Protein AF-A0A5C8FFM7-F1 (afdb_monomer_lite)

Secondary structure (DSSP, 8-state):
--SHHHH-HHHHHHHHHHHHHHHHHHHHHHHTSTTTSSSS-TTS-HHHHHHHHTT-EEEEEE-S-SS----HHHHHHHHHTHHHHHHHTT----HHHHHHHHT-EEEEEEEEEEEEEEEEESSSSEEEEEEEEEEEEEEEEEE-HHHHHHHHHHTT--S-TTT--S-EEEEEEEEEEEEEEEEEEEESTTS-EEEEEEEEEEEEEEEEEEE-TTT--EEEEEEEEEEEEEEEEEEEEEES-TT---SSEEEEEEEEEEEEEEEE--HHHHHHHHHHHHHHHHTTTS-GGGTS--GGGS-THHHHHHHEEEEES--EEEEEE-

Radius of gyration: 25.2 Å; chains: 1; bounding box: 54×40×83 Å

Organism: NCBI:txid29522

Structure (mmCIF, N/CA/C/O backbone):
data_AF-A0A5C8FFM7-F1
#
_entry.id   AF-A0A5C8FFM7-F1
#
loop_
_atom_site.group_PDB
_atom_site.id
_atom_site.type_symbol
_atom_site.label_atom_id
_atom_site.label_alt_id
_atom_site.label_comp_id
_atom_site.label_asym_id
_atom_site.label_entity_id
_atom_site.label_seq_id
_atom_site.pdbx_PDB_ins_code
_atom_site.Cartn_x
_atom_site.Cartn_y
_atom_site.Cartn_z
_atom_site.occupancy
_atom_site.B_iso_or_equiv
_atom_site.auth_seq_id
_atom_site.auth_comp_id
_atom_site.auth_asym_id
_atom_site.auth_atom_id
_atom_site.pdbx_PDB_model_num
ATOM 1 N N . MET A 1 1 ? -10.409 -19.558 -1.967 1.00 35.84 1 MET A N 1
ATOM 2 C CA . MET A 1 1 ? -9.856 -19.103 -3.265 1.00 35.84 1 MET A CA 1
ATOM 3 C C . MET A 1 1 ? -10.921 -18.873 -4.357 1.00 35.84 1 MET A C 1
ATOM 5 O O . MET A 1 1 ? -10.818 -17.864 -5.030 1.00 35.84 1 MET A O 1
ATOM 9 N N . CYS A 1 2 ? -11.980 -19.693 -4.508 1.00 25.98 2 CYS A N 1
ATOM 10 C CA . CYS A 1 2 ? -12.966 -19.551 -5.613 1.00 25.98 2 CYS A CA 1
ATOM 11 C C . CYS A 1 2 ? -14.303 -18.815 -5.328 1.00 25.98 2 CYS A C 1
ATOM 13 O O . CYS A 1 2 ? -15.074 -18.622 -6.264 1.00 25.98 2 CYS A O 1
ATOM 15 N N . ARG A 1 3 ? -14.616 -18.382 -4.095 1.00 26.48 3 ARG A N 1
ATOM 16 C CA . ARG A 1 3 ? -15.873 -17.639 -3.815 1.00 26.48 3 ARG A CA 1
ATOM 17 C C . ARG A 1 3 ? -15.728 -16.113 -3.895 1.00 26.48 3 ARG A C 1
ATOM 19 O O . ARG A 1 3 ? -16.566 -15.453 -4.485 1.00 26.48 3 ARG A O 1
ATOM 26 N N . PHE A 1 4 ? -14.609 -15.552 -3.432 1.00 33.78 4 PHE A N 1
ATOM 27 C CA . PHE A 1 4 ? -14.406 -14.092 -3.407 1.00 33.78 4 PHE A CA 1
ATOM 28 C C . PHE A 1 4 ? -14.212 -13.461 -4.803 1.00 33.78 4 PHE A C 1
ATOM 30 O O . PHE A 1 4 ? -14.608 -12.324 -5.029 1.00 33.78 4 PHE A O 1
ATOM 37 N N . VAL A 1 5 ? -13.646 -14.214 -5.756 1.00 37.59 5 VAL A N 1
ATOM 38 C CA . VAL A 1 5 ? -13.450 -13.779 -7.157 1.00 37.59 5 VAL A CA 1
ATOM 39 C C . VAL A 1 5 ? -14.756 -13.841 -7.964 1.00 37.59 5 VAL A C 1
ATOM 41 O O . VAL A 1 5 ? -14.928 -13.111 -8.940 1.00 37.59 5 VAL A O 1
ATOM 44 N N . LYS A 1 6 ? -15.703 -14.703 -7.567 1.00 35.81 6 LYS A N 1
ATOM 45 C CA . LYS A 1 6 ? -16.963 -14.894 -8.299 1.00 35.81 6 LYS A CA 1
ATOM 46 C C . LYS A 1 6 ? -17.976 -13.782 -8.007 1.00 35.81 6 LYS A C 1
ATOM 48 O O . LYS A 1 6 ? -18.648 -13.343 -8.945 1.00 35.81 6 LYS A O 1
ATOM 53 N N . ASP A 1 7 ? -17.986 -13.279 -6.772 1.00 37.56 7 ASP A N 1
ATOM 54 C CA . ASP A 1 7 ? -19.056 -12.410 -6.261 1.00 37.56 7 ASP A CA 1
ATOM 55 C C . ASP A 1 7 ? -18.685 -10.917 -6.203 1.00 37.56 7 ASP A C 1
ATOM 57 O O . ASP A 1 7 ? -19.555 -10.073 -6.006 1.00 37.56 7 ASP A O 1
ATOM 61 N N . ASN A 1 8 ? -17.414 -10.551 -6.414 1.00 44.53 8 ASN A N 1
ATOM 62 C CA . ASN A 1 8 ? -16.989 -9.154 -6.334 1.00 44.53 8 ASN A CA 1
ATOM 63 C C . ASN A 1 8 ? -17.047 -8.467 -7.712 1.00 44.53 8 ASN A C 1
ATOM 65 O O . ASN A 1 8 ? -16.088 -8.480 -8.489 1.00 44.53 8 ASN A O 1
ATOM 69 N N . PHE A 1 9 ? -18.213 -7.895 -8.027 1.00 41.56 9 PHE A N 1
ATOM 70 C CA . PHE A 1 9 ? -18.508 -7.169 -9.271 1.00 41.56 9 PHE A CA 1
ATOM 71 C C . PHE A 1 9 ? -17.465 -6.082 -9.587 1.00 41.56 9 PHE A C 1
ATOM 73 O O . PHE A 1 9 ? -17.052 -5.935 -10.737 1.00 41.56 9 PHE A O 1
ATOM 80 N N . VAL A 1 10 ? -16.948 -5.409 -8.554 1.00 42.84 10 VAL A N 1
ATOM 81 C CA . VAL A 1 10 ? -15.906 -4.378 -8.667 1.00 42.84 10 VAL A CA 1
ATOM 82 C C . VAL A 1 10 ? -14.584 -4.967 -9.166 1.00 42.84 10 VAL A C 1
ATOM 84 O O . VAL A 1 10 ? -13.946 -4.390 -10.040 1.00 42.84 10 VAL A O 1
ATOM 87 N N . PHE A 1 11 ? -14.194 -6.158 -8.699 1.00 43.44 11 PHE A N 1
ATOM 88 C CA . PHE A 1 11 ? -12.970 -6.827 -9.155 1.00 43.44 11 PHE A CA 1
ATOM 89 C C . PHE A 1 11 ? -13.059 -7.246 -10.627 1.00 43.44 11 PHE A C 1
ATOM 91 O O . PHE A 1 11 ? -12.095 -7.092 -11.375 1.00 43.44 11 PHE A O 1
ATOM 98 N N . LYS A 1 12 ? -14.232 -7.718 -11.071 1.00 45.16 12 LYS A N 1
ATOM 99 C CA . LYS A 1 12 ? -14.483 -8.006 -12.491 1.00 45.16 12 LYS A CA 1
ATOM 100 C C . LYS A 1 12 ? -14.399 -6.735 -13.329 1.00 45.16 12 LYS A C 1
ATOM 102 O O . LYS A 1 12 ? -13.734 -6.754 -14.355 1.00 45.16 12 LYS A O 1
ATOM 107 N N . ILE A 1 13 ? -15.008 -5.636 -12.883 1.00 53.50 13 ILE A N 1
ATOM 108 C CA . ILE A 1 13 ? -14.931 -4.343 -13.576 1.00 53.50 13 ILE A CA 1
ATOM 109 C C . ILE A 1 13 ? -13.486 -3.856 -13.669 1.00 53.50 13 ILE A C 1
ATOM 111 O O . ILE A 1 13 ? -13.059 -3.481 -14.752 1.00 53.50 13 ILE A O 1
ATOM 115 N N . ILE A 1 14 ? -12.707 -3.923 -12.587 1.00 49.84 14 ILE A N 1
ATOM 116 C CA . ILE A 1 14 ? -11.292 -3.524 -12.595 1.00 49.84 14 ILE A CA 1
ATOM 117 C C . ILE A 1 14 ? -10.485 -4.404 -13.558 1.00 49.84 14 ILE A C 1
ATOM 119 O O . ILE A 1 14 ? -9.701 -3.879 -14.344 1.00 49.84 14 ILE A O 1
ATOM 123 N N . LEU A 1 15 ? -10.708 -5.722 -13.559 1.00 49.97 15 LEU A N 1
ATOM 124 C CA . LEU A 1 15 ? -10.059 -6.648 -14.490 1.00 49.97 15 LEU A CA 1
ATOM 125 C C . LEU A 1 15 ? -10.451 -6.364 -15.951 1.00 49.97 15 LEU A C 1
ATOM 127 O O . LEU A 1 15 ? -9.592 -6.370 -16.828 1.00 49.97 15 LEU A O 1
ATOM 131 N N . TYR A 1 16 ? -11.726 -6.073 -16.223 1.00 54.31 16 TYR A N 1
ATOM 132 C CA . TYR A 1 16 ? -12.198 -5.716 -17.562 1.00 54.31 16 TYR A CA 1
ATOM 133 C C . TYR A 1 16 ? -11.660 -4.358 -18.010 1.00 54.31 16 TYR A C 1
ATOM 135 O O . TYR A 1 16 ? -11.179 -4.252 -19.131 1.00 54.31 16 TYR A O 1
ATOM 143 N N . ILE A 1 17 ? -11.650 -3.347 -17.139 1.00 56.75 17 ILE A N 1
ATOM 144 C CA . ILE A 1 17 ? -11.030 -2.042 -17.399 1.00 56.75 17 ILE A CA 1
ATOM 145 C C . ILE A 1 17 ? -9.529 -2.209 -17.648 1.00 56.75 17 ILE A C 1
ATOM 147 O O . ILE A 1 17 ? -8.994 -1.531 -18.519 1.00 56.75 17 ILE A O 1
ATOM 151 N N . LEU A 1 18 ? -8.852 -3.124 -16.950 1.00 50.06 18 LEU A N 1
ATOM 152 C CA . LEU A 1 18 ? -7.445 -3.457 -17.178 1.00 50.06 18 LEU A CA 1
ATOM 153 C C . LEU A 1 18 ? -7.215 -4.102 -18.541 1.00 50.06 18 LEU A C 1
ATOM 155 O O . LEU A 1 18 ? -6.339 -3.658 -19.272 1.00 50.06 18 LEU A O 1
ATOM 159 N N . ILE A 1 19 ? -8.004 -5.115 -18.903 1.00 55.12 19 ILE A N 1
ATOM 160 C CA . ILE A 1 19 ? -7.895 -5.796 -20.200 1.00 55.12 19 ILE A CA 1
ATOM 161 C C . ILE A 1 19 ? -8.232 -4.828 -21.338 1.00 55.12 19 ILE A C 1
ATOM 163 O O . ILE A 1 19 ? -7.532 -4.806 -22.349 1.00 55.12 19 ILE A O 1
ATOM 167 N N . ILE A 1 20 ? -9.259 -3.994 -21.164 1.00 50.31 20 ILE A N 1
ATOM 168 C CA . ILE A 1 20 ? -9.690 -2.997 -22.146 1.00 50.31 20 ILE A CA 1
ATOM 169 C C . ILE A 1 20 ? -8.646 -1.888 -22.272 1.00 50.31 20 ILE A C 1
ATOM 171 O O . ILE A 1 20 ? -8.249 -1.593 -23.391 1.00 50.31 20 ILE A O 1
ATOM 175 N N . ASN A 1 21 ? -8.125 -1.322 -21.177 1.00 44.09 21 ASN A N 1
ATOM 176 C CA . ASN A 1 21 ? -7.061 -0.316 -21.254 1.00 44.09 21 ASN A CA 1
ATOM 177 C C . ASN A 1 21 ? -5.775 -0.904 -21.821 1.00 44.09 21 ASN A C 1
ATOM 179 O O . ASN A 1 21 ? -5.182 -0.283 -22.688 1.00 44.09 21 ASN A O 1
ATOM 183 N N . PHE A 1 22 ? -5.369 -2.106 -21.409 1.00 47.91 22 PHE A N 1
ATOM 184 C CA . PHE A 1 22 ? -4.206 -2.793 -21.972 1.00 47.91 22 PHE A CA 1
ATOM 185 C C . PHE A 1 22 ? -4.367 -3.007 -23.482 1.00 47.91 22 PHE A C 1
ATOM 187 O O . PHE A 1 22 ? -3.454 -2.701 -24.246 1.00 47.91 22 PHE A O 1
ATOM 194 N N . SER A 1 23 ? -5.553 -3.433 -23.925 1.00 44.47 23 SER A N 1
ATOM 195 C CA . SER A 1 23 ? -5.865 -3.645 -25.343 1.00 44.47 23 SER A CA 1
ATOM 196 C C . SER A 1 23 ? -5.964 -2.331 -26.122 1.00 44.47 23 SER A C 1
ATOM 198 O O . SER A 1 23 ? -5.421 -2.241 -27.219 1.00 44.47 23 SER A O 1
ATOM 200 N N . ILE A 1 24 ? -6.593 -1.288 -25.571 1.00 46.03 24 ILE A N 1
ATOM 201 C CA . ILE A 1 24 ? -6.684 0.045 -26.185 1.00 46.03 24 ILE A CA 1
ATOM 202 C C . ILE A 1 24 ? -5.298 0.683 -26.268 1.00 46.03 24 ILE A C 1
ATOM 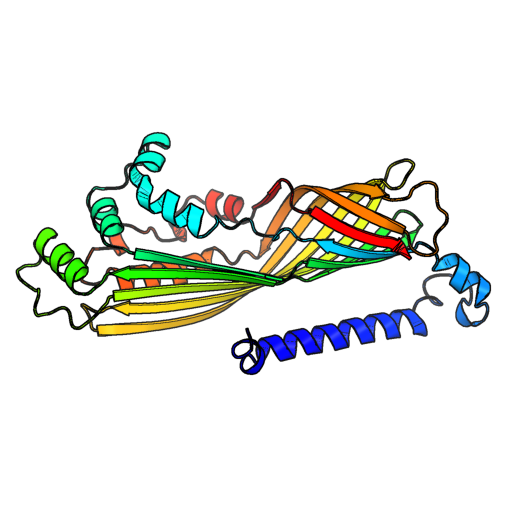204 O O . ILE A 1 24 ? -4.975 1.254 -27.302 1.00 46.03 24 ILE A O 1
ATOM 208 N N . TYR A 1 25 ? -4.452 0.539 -25.245 1.00 50.88 25 TYR A N 1
ATOM 209 C CA . TYR A 1 25 ? -3.086 1.061 -25.258 1.00 50.88 25 TYR A CA 1
ATOM 210 C C . TYR A 1 25 ? -2.231 0.325 -26.292 1.00 50.88 25 TYR A C 1
ATOM 212 O O . TYR A 1 25 ? -1.583 0.975 -27.103 1.00 50.88 25 TYR A O 1
ATOM 220 N N . LEU A 1 26 ? -2.296 -1.011 -26.359 1.00 47.72 26 LEU A N 1
ATOM 221 C CA . LEU A 1 26 ? -1.648 -1.794 -27.421 1.00 47.72 26 LEU A CA 1
ATOM 222 C C . LEU A 1 26 ? -2.141 -1.389 -28.817 1.00 47.72 26 LEU A C 1
ATOM 224 O O . LEU A 1 26 ? -1.337 -1.215 -29.732 1.00 47.72 26 LEU A O 1
ATOM 228 N N . THR A 1 27 ? -3.449 -1.183 -28.981 1.00 43.09 27 THR A N 1
ATOM 229 C CA . THR A 1 27 ? -4.053 -0.870 -30.283 1.00 43.09 27 THR A CA 1
ATOM 230 C C . THR A 1 27 ? -3.748 0.566 -30.718 1.00 43.09 27 THR A C 1
ATOM 232 O O . THR A 1 27 ? -3.304 0.769 -31.847 1.00 43.09 27 THR A O 1
ATOM 235 N N . ALA A 1 28 ? -3.892 1.554 -29.829 1.00 39.81 28 ALA A N 1
ATOM 236 C CA . ALA A 1 28 ? -3.592 2.965 -30.085 1.00 39.81 28 ALA A CA 1
ATOM 237 C C . ALA A 1 28 ? -2.090 3.212 -30.305 1.00 39.81 28 ALA A C 1
ATOM 239 O O . ALA A 1 28 ? -1.710 4.013 -31.160 1.00 39.81 28 ALA A O 1
ATOM 240 N N . PHE A 1 29 ? -1.222 2.480 -29.599 1.00 44.78 29 PHE A N 1
ATOM 241 C CA . PHE A 1 29 ? 0.221 2.559 -29.821 1.00 44.78 29 PHE A CA 1
ATOM 242 C C . PHE A 1 29 ? 0.649 1.858 -31.120 1.00 44.78 29 PHE A C 1
ATOM 244 O O . PHE A 1 29 ? 1.593 2.308 -31.766 1.00 44.78 29 PHE A O 1
ATOM 251 N N . SER A 1 30 ? -0.062 0.804 -31.547 1.00 43.91 30 SER A N 1
ATOM 252 C CA . SER A 1 30 ? 0.222 0.111 -32.815 1.00 43.91 30 SER A CA 1
ATOM 253 C C . SER A 1 30 ? -0.257 0.857 -34.066 1.00 43.91 30 SER A C 1
ATOM 255 O O . SER A 1 30 ? 0.367 0.708 -35.113 1.00 43.91 30 SER A O 1
ATOM 257 N N . LYS A 1 31 ? -1.348 1.640 -33.987 1.00 40.59 31 LYS A N 1
ATOM 258 C CA . LYS A 1 31 ? -2.021 2.180 -35.184 1.00 40.59 31 LYS A CA 1
ATOM 259 C C . LYS A 1 31 ? -1.832 3.671 -35.455 1.00 40.59 31 LYS A C 1
ATOM 261 O O . LYS A 1 31 ? -1.858 4.031 -36.625 1.00 40.59 31 LYS A O 1
ATOM 266 N N . THR A 1 32 ? -1.683 4.542 -34.452 1.00 42.34 32 THR A N 1
ATOM 267 C CA . THR A 1 32 ? -1.914 5.986 -34.695 1.00 42.34 32 THR A CA 1
ATOM 268 C C . THR A 1 32 ? -0.817 6.954 -34.251 1.00 42.34 32 THR A C 1
ATOM 270 O O . THR A 1 32 ? -0.753 8.038 -34.818 1.00 42.34 32 THR A O 1
ATOM 273 N N . ASN A 1 33 ? 0.089 6.606 -33.327 1.00 42.69 33 ASN A N 1
ATOM 274 C CA . ASN A 1 33 ? 1.032 7.600 -32.770 1.00 42.69 33 ASN A CA 1
ATOM 275 C C . ASN A 1 33 ? 2.530 7.368 -33.023 1.00 42.69 33 ASN A C 1
ATOM 277 O O . ASN A 1 33 ? 3.322 8.262 -32.736 1.00 42.69 33 ASN A O 1
ATOM 281 N N . LEU A 1 34 ? 2.943 6.249 -33.626 1.00 42.97 34 LEU A N 1
ATOM 282 C CA . LEU A 1 34 ? 4.333 6.100 -34.094 1.00 42.97 34 LEU A CA 1
ATOM 283 C C . LEU A 1 34 ? 4.652 7.013 -35.293 1.00 42.97 34 LEU A C 1
ATOM 285 O O . LEU A 1 34 ? 5.781 7.480 -35.407 1.00 42.97 34 LEU A O 1
ATOM 289 N N . ASN A 1 35 ? 3.651 7.323 -36.124 1.00 37.50 35 ASN A N 1
ATOM 290 C CA . ASN A 1 35 ? 3.800 8.169 -37.313 1.00 37.50 35 ASN A CA 1
ATOM 291 C C . ASN A 1 35 ? 3.767 9.681 -37.026 1.00 37.50 35 ASN A C 1
ATOM 293 O O . ASN A 1 35 ? 4.323 10.449 -37.799 1.00 37.50 35 ASN A O 1
ATOM 297 N N . ASN A 1 36 ? 3.135 10.117 -35.929 1.00 40.41 36 ASN A N 1
ATOM 298 C CA . ASN A 1 36 ? 2.994 11.547 -35.614 1.00 40.41 36 ASN A CA 1
ATOM 299 C C . ASN A 1 36 ? 4.072 12.070 -34.650 1.00 40.41 36 ASN A C 1
ATOM 301 O O . ASN A 1 36 ? 4.309 13.272 -34.599 1.00 40.41 36 ASN A O 1
ATOM 305 N N . PHE A 1 37 ? 4.736 11.193 -33.885 1.00 40.72 37 PHE A N 1
ATOM 306 C CA . PHE A 1 37 ? 5.793 11.594 -32.942 1.00 40.72 37 PHE A CA 1
ATOM 307 C C . PHE A 1 37 ? 7.185 11.702 -33.588 1.00 40.72 37 PHE A C 1
ATOM 309 O O . PHE A 1 37 ? 8.106 12.263 -32.998 1.00 40.72 37 PHE A O 1
ATOM 316 N N . PHE A 1 38 ? 7.351 11.167 -34.797 1.00 43.62 38 PHE A N 1
ATOM 317 C CA . PHE A 1 38 ? 8.604 11.167 -35.539 1.00 43.62 38 PHE A CA 1
ATOM 318 C C . PHE A 1 38 ? 8.295 11.444 -37.008 1.00 43.62 38 PHE A C 1
ATOM 320 O O . PHE A 1 38 ? 7.407 10.821 -37.574 1.00 43.62 38 PHE A O 1
ATOM 327 N N . SER A 1 39 ? 9.030 12.368 -37.627 1.00 40.91 39 SER A N 1
ATOM 328 C CA . SER A 1 39 ? 8.862 12.842 -39.011 1.00 40.91 39 SER A CA 1
ATOM 329 C C . SER A 1 39 ? 9.235 11.803 -40.087 1.00 40.91 39 SER A C 1
ATOM 331 O O . SER A 1 39 ? 9.827 12.144 -41.109 1.00 40.91 39 SER A O 1
ATOM 333 N N . GLY A 1 40 ? 8.974 10.523 -39.833 1.00 46.66 40 GLY A N 1
ATOM 334 C CA . GLY A 1 40 ? 9.240 9.410 -40.730 1.00 46.66 40 GLY A CA 1
ATOM 335 C C . GLY A 1 40 ? 8.092 8.416 -40.652 1.00 46.66 40 GLY A C 1
ATOM 336 O O . GLY A 1 40 ? 7.666 8.031 -39.566 1.00 46.66 40 GLY A O 1
ATOM 337 N N . ASP A 1 41 ? 7.591 8.015 -41.812 1.00 42.84 41 ASP A N 1
ATOM 338 C CA . ASP A 1 41 ? 6.462 7.106 -41.937 1.00 42.84 41 ASP A CA 1
ATOM 339 C C . ASP A 1 41 ? 6.879 5.681 -41.522 1.00 42.84 41 ASP A C 1
ATOM 341 O O . ASP A 1 41 ? 7.423 4.901 -42.304 1.00 42.84 41 ASP A O 1
ATOM 345 N N . PHE A 1 42 ? 6.683 5.340 -40.246 1.00 45.12 42 PHE A N 1
ATOM 346 C CA . PHE A 1 42 ? 6.964 4.006 -39.706 1.00 45.12 42 PHE A CA 1
ATOM 347 C C . PHE A 1 42 ? 5.959 2.954 -40.200 1.00 45.12 42 PHE A C 1
ATOM 349 O O . PHE A 1 42 ? 6.214 1.759 -40.043 1.00 45.12 42 PHE A O 1
ATOM 356 N N . SER A 1 43 ? 4.848 3.377 -40.817 1.00 45.22 43 SER A N 1
ATOM 357 C CA . SER A 1 43 ? 3.819 2.481 -41.358 1.00 45.22 43 SER A CA 1
ATOM 358 C C . SER A 1 43 ? 4.253 1.731 -42.623 1.00 45.22 43 SER A C 1
ATOM 360 O O . SER A 1 43 ? 3.742 0.645 -42.890 1.00 45.22 43 SER A O 1
ATOM 362 N N . THR A 1 44 ? 5.232 2.254 -43.367 1.00 46.50 44 THR A N 1
ATOM 363 C CA . THR A 1 44 ? 5.673 1.695 -44.657 1.00 46.50 44 THR A CA 1
ATOM 364 C C . THR A 1 44 ? 6.994 0.925 -44.581 1.00 46.50 44 THR A C 1
ATOM 366 O O . THR A 1 44 ? 7.355 0.233 -45.532 1.00 46.50 44 THR A O 1
ATOM 369 N N . ASN A 1 45 ? 7.716 0.977 -43.451 1.00 52.94 45 ASN A N 1
ATOM 370 C CA . ASN A 1 45 ? 9.020 0.325 -43.303 1.00 52.94 45 ASN A CA 1
ATOM 371 C C . ASN A 1 45 ? 9.110 -0.533 -42.031 1.00 52.94 45 ASN A C 1
ATOM 373 O O . ASN A 1 45 ? 9.673 -0.146 -41.000 1.00 52.94 45 ASN A O 1
ATOM 377 N N . GLU A 1 46 ? 8.583 -1.754 -42.138 1.00 53.06 46 GLU A N 1
ATOM 378 C CA . GLU A 1 46 ? 8.537 -2.753 -41.067 1.00 53.06 46 GLU A CA 1
ATOM 379 C C . GLU A 1 46 ? 9.929 -3.067 -40.475 1.00 53.06 46 GLU A C 1
ATOM 381 O O . GLU A 1 46 ? 10.063 -3.360 -39.286 1.00 53.06 46 GLU A O 1
ATOM 386 N N . PHE A 1 47 ? 10.999 -2.945 -41.268 1.00 51.06 47 PHE A N 1
ATOM 387 C CA . PHE A 1 47 ? 12.375 -3.153 -40.812 1.00 51.06 47 PHE A CA 1
ATOM 388 C C . PHE A 1 47 ? 12.852 -2.051 -39.853 1.00 51.06 47 PHE A C 1
ATOM 390 O O . PHE A 1 47 ? 13.458 -2.350 -38.817 1.00 51.06 47 PHE A O 1
ATOM 397 N N . LEU A 1 48 ? 12.547 -0.783 -40.147 1.00 52.34 48 LEU A N 1
ATOM 398 C CA . LEU A 1 48 ? 12.863 0.345 -39.264 1.00 52.34 48 LEU A CA 1
ATOM 399 C C . LEU A 1 48 ? 12.009 0.318 -37.993 1.00 52.34 48 LEU A C 1
ATOM 401 O O . LEU A 1 48 ? 12.550 0.517 -36.903 1.00 52.34 48 LEU A O 1
ATOM 405 N N . ALA A 1 49 ? 10.723 -0.025 -38.110 1.00 53.94 49 ALA A N 1
ATOM 406 C CA . ALA A 1 49 ? 9.826 -0.198 -36.967 1.00 53.94 49 ALA A CA 1
ATOM 407 C C . ALA A 1 49 ? 10.298 -1.329 -36.032 1.00 53.94 49 ALA A C 1
ATOM 409 O O . ALA A 1 49 ? 10.409 -1.131 -34.820 1.00 53.94 49 ALA A O 1
ATOM 410 N N . ARG A 1 50 ? 10.688 -2.490 -36.580 1.00 53.72 50 ARG A N 1
ATOM 411 C CA . ARG A 1 50 ? 11.239 -3.620 -35.804 1.00 53.72 50 ARG A CA 1
ATOM 412 C C . ARG A 1 50 ? 12.595 -3.293 -35.168 1.00 53.72 50 ARG A C 1
ATOM 414 O O . ARG A 1 50 ? 12.838 -3.663 -34.021 1.00 53.72 50 ARG A O 1
ATOM 421 N N . LYS A 1 51 ? 13.482 -2.577 -35.870 1.00 56.44 51 LYS A N 1
ATOM 422 C CA . LYS A 1 51 ? 14.782 -2.133 -35.327 1.00 56.44 51 LYS A CA 1
ATOM 423 C C . LYS A 1 51 ? 14.616 -1.092 -34.217 1.00 56.44 51 LYS A C 1
ATOM 425 O O . LYS A 1 51 ? 15.418 -1.064 -33.284 1.00 56.44 51 LYS A O 1
ATOM 430 N N . PHE A 1 52 ? 13.588 -0.253 -34.312 1.00 56.84 52 PHE A N 1
ATOM 431 C CA . PHE A 1 52 ? 13.237 0.726 -33.291 1.00 56.84 52 PHE A CA 1
ATOM 432 C C . PHE A 1 52 ? 12.606 0.064 -32.062 1.00 56.84 52 PHE A C 1
ATOM 434 O O . PHE A 1 52 ? 13.026 0.372 -30.954 1.00 56.84 52 PHE A O 1
ATOM 441 N N . ALA A 1 53 ? 11.668 -0.870 -32.238 1.00 59.59 53 ALA A N 1
ATOM 442 C CA . ALA A 1 53 ? 10.959 -1.534 -31.140 1.00 59.59 53 ALA A CA 1
ATOM 443 C C . ALA A 1 53 ? 11.839 -2.475 -30.297 1.00 59.59 53 ALA A C 1
ATOM 445 O O . ALA A 1 53 ? 11.528 -2.721 -29.133 1.00 59.59 53 ALA A O 1
ATOM 446 N N . LYS A 1 54 ? 12.940 -2.980 -30.865 1.00 65.81 54 LYS A N 1
ATOM 447 C CA . LYS A 1 54 ? 13.850 -3.917 -30.195 1.00 65.81 54 LYS A CA 1
ATOM 448 C C . LYS A 1 54 ? 14.487 -3.306 -28.939 1.00 65.81 54 LYS A C 1
ATOM 450 O O . LYS A 1 54 ? 15.099 -2.239 -29.004 1.00 65.81 54 LYS A O 1
ATOM 455 N N . GLU A 1 55 ? 14.412 -4.027 -27.824 1.00 67.44 55 GLU A N 1
ATOM 456 C CA . GLU A 1 55 ? 14.923 -3.649 -26.499 1.00 67.44 55 GLU A CA 1
ATOM 457 C C . GLU A 1 55 ? 14.292 -2.379 -25.906 1.00 67.44 55 GLU A C 1
ATOM 459 O O . GLU A 1 55 ? 14.937 -1.672 -25.122 1.00 67.44 55 GLU A O 1
ATOM 464 N N . ARG A 1 56 ? 13.047 -2.054 -26.261 1.00 77.25 56 ARG A N 1
ATOM 465 C CA . ARG A 1 56 ? 12.356 -0.851 -25.759 1.00 77.25 56 ARG A CA 1
ATOM 466 C C . ARG A 1 56 ? 11.118 -1.136 -24.931 1.00 77.25 56 ARG A C 1
ATOM 468 O O . ARG A 1 56 ? 10.569 -0.199 -24.358 1.00 77.25 56 ARG A O 1
ATOM 475 N N . GLN A 1 57 ? 10.706 -2.393 -24.838 1.00 84.38 57 GLN A N 1
ATOM 476 C CA . GLN A 1 57 ? 9.561 -2.788 -24.032 1.00 84.38 57 GLN A CA 1
ATOM 477 C C . GLN A 1 57 ? 10.056 -3.558 -22.817 1.00 84.38 57 GLN A C 1
ATOM 479 O O . GLN A 1 57 ? 10.917 -4.429 -22.938 1.00 84.38 57 GLN A O 1
ATOM 484 N N . LEU A 1 58 ? 9.539 -3.221 -21.641 1.00 86.81 58 LEU A N 1
ATOM 485 C CA . LEU A 1 58 ? 9.854 -3.921 -20.406 1.00 86.81 58 LEU A CA 1
ATOM 486 C C . LEU A 1 58 ? 8.557 -4.287 -19.703 1.00 86.81 58 LEU A C 1
ATOM 488 O O . LEU A 1 58 ? 7.677 -3.443 -19.558 1.00 86.81 58 LEU A O 1
ATOM 492 N N . ILE A 1 59 ? 8.462 -5.526 -19.241 1.00 87.81 59 ILE A N 1
ATOM 493 C CA . ILE A 1 59 ? 7.436 -5.948 -18.291 1.00 87.81 59 ILE A CA 1
ATOM 494 C C . ILE A 1 59 ? 8.147 -6.239 -16.980 1.00 87.81 59 ILE A C 1
ATOM 496 O O . ILE A 1 59 ? 9.038 -7.086 -16.948 1.00 87.81 59 ILE A O 1
ATOM 500 N N . SER A 1 60 ? 7.761 -5.541 -15.920 1.00 89.06 60 SER A N 1
ATOM 501 C CA . SER A 1 60 ? 8.298 -5.724 -14.575 1.00 89.06 60 SER A CA 1
ATOM 502 C C . SER A 1 60 ? 7.216 -6.276 -13.656 1.00 89.06 60 SER A C 1
ATOM 504 O O . SER A 1 60 ? 6.073 -5.825 -13.686 1.00 89.06 60 SER A O 1
ATOM 506 N N . VAL A 1 61 ? 7.588 -7.230 -12.809 1.00 89.06 61 VAL A N 1
ATOM 507 C CA . VAL A 1 61 ? 6.732 -7.766 -11.749 1.00 89.06 61 VAL A CA 1
ATOM 508 C C . VAL A 1 61 ? 7.426 -7.530 -10.415 1.00 89.06 61 VAL A C 1
ATOM 510 O O . VAL A 1 61 ? 8.494 -8.090 -10.175 1.00 89.06 61 VAL A O 1
ATOM 513 N N . ASN A 1 62 ? 6.831 -6.706 -9.554 1.00 86.19 62 ASN A N 1
ATOM 514 C CA . ASN A 1 62 ? 7.287 -6.476 -8.186 1.00 86.19 62 ASN A CA 1
ATOM 515 C C . ASN A 1 62 ? 6.568 -7.420 -7.225 1.00 86.19 62 ASN A C 1
ATOM 517 O O . ASN A 1 62 ? 5.339 -7.434 -7.172 1.00 86.19 62 ASN A O 1
ATOM 521 N N . LEU A 1 63 ? 7.334 -8.161 -6.434 1.00 84.38 63 LEU A N 1
ATOM 522 C CA . LEU A 1 63 ? 6.801 -9.102 -5.454 1.00 84.38 63 LEU A CA 1
ATOM 523 C C . LEU A 1 63 ? 6.599 -8.469 -4.075 1.00 84.38 63 LEU A C 1
ATOM 525 O O . LEU A 1 63 ? 5.958 -9.082 -3.221 1.00 84.38 63 LEU A O 1
ATOM 529 N N . LEU A 1 64 ? 7.112 -7.256 -3.855 1.00 81.31 64 LEU A N 1
ATOM 530 C CA . LEU A 1 64 ? 6.963 -6.552 -2.587 1.00 81.31 64 LEU A CA 1
ATOM 531 C C . LEU A 1 64 ? 5.725 -5.649 -2.584 1.00 81.31 64 LEU A C 1
ATOM 533 O O . LEU A 1 64 ? 5.532 -4.876 -3.526 1.00 81.31 64 LEU A O 1
ATOM 537 N N . PRO A 1 65 ? 4.903 -5.699 -1.521 1.00 73.12 65 PRO A N 1
ATOM 538 C CA . PRO A 1 65 ? 3.774 -4.797 -1.383 1.00 73.12 65 PRO A CA 1
ATOM 539 C C . PRO A 1 65 ? 4.247 -3.353 -1.214 1.00 73.12 65 PRO A C 1
ATOM 541 O O . PRO A 1 65 ? 5.166 -3.063 -0.453 1.00 73.12 65 PRO A O 1
ATOM 544 N N . THR A 1 66 ? 3.583 -2.439 -1.919 1.00 63.31 66 THR A N 1
ATOM 545 C CA . THR A 1 66 ? 3.919 -1.006 -1.940 1.00 63.31 66 THR A CA 1
ATOM 546 C C . THR A 1 66 ? 3.617 -0.284 -0.638 1.00 63.31 66 THR A C 1
ATOM 548 O O . THR A 1 66 ? 4.210 0.756 -0.377 1.00 63.31 66 THR A O 1
ATOM 551 N N . HIS A 1 67 ? 2.704 -0.810 0.178 1.00 61.16 67 HIS A N 1
ATOM 552 C CA . HIS A 1 67 ? 2.561 -0.362 1.555 1.00 61.16 67 HIS A CA 1
ATOM 553 C C . HIS A 1 67 ? 3.001 -1.483 2.475 1.00 61.16 67 HIS A C 1
ATOM 555 O O . HIS A 1 67 ? 2.311 -2.499 2.605 1.00 61.16 67 HIS A O 1
ATOM 561 N N . SER A 1 68 ? 4.135 -1.262 3.132 1.00 46.06 68 SER A N 1
ATOM 562 C CA . SER A 1 68 ? 4.618 -2.016 4.283 1.00 46.06 68 SER A CA 1
ATOM 563 C C . SER A 1 68 ? 3.716 -1.725 5.477 1.00 46.06 68 SER A C 1
ATOM 565 O O . SER A 1 68 ? 4.069 -1.049 6.439 1.00 46.06 68 SER A O 1
ATOM 567 N N . VAL A 1 69 ? 2.491 -2.227 5.407 1.00 43.22 69 VAL A N 1
ATOM 568 C CA . VAL A 1 69 ? 1.638 -2.264 6.579 1.00 43.22 69 VAL A CA 1
ATOM 569 C C . VAL A 1 69 ? 2.173 -3.380 7.453 1.00 43.22 69 VAL A C 1
ATOM 571 O O . VAL A 1 69 ? 2.103 -4.552 7.090 1.00 43.22 69 VAL A O 1
ATOM 574 N N . ILE A 1 70 ? 2.778 -2.959 8.563 1.00 46.56 70 ILE A N 1
ATOM 575 C CA . ILE A 1 70 ? 2.848 -3.634 9.860 1.00 46.56 70 ILE A CA 1
ATOM 576 C C . ILE A 1 70 ? 2.082 -4.966 9.796 1.00 46.56 70 ILE A C 1
ATOM 578 O O . ILE A 1 70 ? 0.851 -5.000 9.881 1.00 46.56 70 ILE A O 1
ATOM 582 N N . PHE A 1 71 ? 2.821 -6.045 9.512 1.00 43.69 71 PHE A N 1
ATOM 583 C CA . PHE A 1 71 ? 2.264 -7.377 9.272 1.00 43.69 71 PHE A CA 1
ATOM 584 C C . PHE A 1 71 ? 1.249 -7.720 10.369 1.00 43.69 71 PHE A C 1
ATOM 586 O O . PHE A 1 71 ? 1.516 -7.411 11.525 1.00 43.69 71 PHE A O 1
ATOM 593 N N . PRO A 1 72 ? 0.122 -8.394 10.084 1.00 43.56 72 PRO A N 1
ATOM 594 C CA . PRO A 1 72 ? -0.840 -8.770 11.122 1.00 43.56 72 PRO A CA 1
ATOM 595 C C . PRO A 1 72 ? -0.218 -9.471 12.337 1.00 43.56 72 PRO A C 1
ATOM 597 O O . PRO A 1 72 ? -0.595 -9.186 13.468 1.00 43.56 72 PRO A O 1
ATOM 600 N N . ASN A 1 73 ? 0.799 -10.308 12.115 1.00 43.47 73 ASN A N 1
ATOM 601 C CA . ASN A 1 73 ? 1.575 -10.922 13.195 1.00 43.47 73 ASN A CA 1
ATOM 602 C C . ASN A 1 73 ? 2.414 -9.899 13.970 1.00 43.47 73 ASN A C 1
ATOM 604 O O . ASN A 1 73 ? 2.499 -9.989 15.186 1.00 43.47 73 ASN A O 1
ATOM 608 N N . PHE A 1 74 ? 2.982 -8.902 13.289 1.00 43.62 74 PHE A N 1
ATOM 609 C CA . PHE A 1 74 ? 3.686 -7.794 13.926 1.00 43.62 74 PHE A CA 1
ATOM 610 C C . PHE A 1 74 ? 2.725 -6.872 14.696 1.00 43.62 74 PHE A C 1
ATOM 612 O O . PHE A 1 74 ? 3.081 -6.470 15.792 1.00 43.62 74 PHE A O 1
ATOM 619 N N . ILE A 1 75 ? 1.493 -6.617 14.223 1.00 53.19 75 ILE A N 1
ATOM 620 C CA . ILE A 1 75 ? 0.456 -5.930 15.023 1.00 53.19 75 ILE A CA 1
ATOM 621 C C . ILE A 1 75 ? 0.087 -6.749 16.246 1.00 53.19 75 ILE A C 1
ATOM 623 O O . ILE A 1 75 ? 0.030 -6.204 17.337 1.00 53.19 75 ILE A O 1
ATOM 627 N N . ASN A 1 76 ? -0.137 -8.051 16.090 1.00 51.31 76 ASN A N 1
ATOM 628 C CA . ASN A 1 76 ? -0.479 -8.910 17.216 1.00 51.31 76 ASN A CA 1
ATOM 629 C C . ASN A 1 76 ? 0.647 -8.914 18.266 1.00 51.31 76 ASN A C 1
ATOM 631 O O . ASN A 1 76 ? 0.393 -8.732 19.452 1.00 51.31 76 ASN A O 1
ATOM 635 N N . SER A 1 77 ? 1.907 -9.026 17.833 1.00 50.44 77 SER A N 1
ATOM 636 C CA . SER A 1 77 ? 3.075 -8.902 18.710 1.00 50.44 77 SER A CA 1
ATOM 637 C C . SER A 1 77 ? 3.231 -7.500 19.305 1.00 50.44 77 SER A C 1
ATOM 639 O O . SER A 1 77 ? 3.563 -7.393 20.480 1.00 50.44 77 SER A O 1
ATOM 641 N N . PHE A 1 78 ? 2.982 -6.433 18.542 1.00 52.03 78 PHE A N 1
ATOM 642 C CA . PHE A 1 78 ? 3.053 -5.053 19.025 1.00 52.03 78 PHE A CA 1
ATOM 643 C C . PHE A 1 78 ? 1.981 -4.776 20.075 1.00 52.03 78 PHE A C 1
ATOM 645 O O . PHE A 1 78 ? 2.298 -4.244 21.127 1.00 52.03 78 PHE A O 1
ATOM 652 N N . VAL A 1 79 ? 0.735 -5.185 19.830 1.00 58.16 79 VAL A N 1
ATOM 653 C CA . VAL A 1 79 ? -0.381 -4.964 20.754 1.00 58.16 79 VAL A CA 1
ATOM 654 C C . VAL A 1 79 ? -0.235 -5.810 22.019 1.00 58.16 79 VAL A C 1
ATOM 656 O O . VAL A 1 79 ? -0.432 -5.296 23.113 1.00 58.16 79 VAL A O 1
ATOM 659 N N . LYS A 1 80 ? 0.198 -7.072 21.908 1.00 57.53 80 LYS A N 1
ATOM 660 C CA . LYS A 1 80 ? 0.471 -7.918 23.086 1.00 57.53 80 LYS A CA 1
ATOM 661 C C . LYS A 1 80 ? 1.642 -7.431 23.936 1.00 57.53 80 LYS A C 1
ATOM 663 O O . LYS A 1 80 ? 1.708 -7.764 25.109 1.00 57.53 80 LYS A O 1
ATOM 668 N N . ASN A 1 81 ? 2.563 -6.668 23.350 1.00 54.44 81 ASN A N 1
ATOM 669 C CA . ASN A 1 81 ? 3.716 -6.094 24.046 1.00 54.44 81 ASN A CA 1
ATOM 670 C C . ASN A 1 81 ? 3.645 -4.563 24.072 1.00 54.44 81 ASN A C 1
ATOM 672 O O . ASN A 1 81 ? 4.678 -3.892 24.121 1.00 54.44 81 ASN A O 1
ATOM 676 N N . ILE A 1 82 ? 2.436 -3.997 23.991 1.00 61.44 82 ILE A N 1
ATOM 677 C CA . ILE A 1 82 ? 2.265 -2.556 23.803 1.00 61.44 82 ILE A CA 1
ATOM 678 C C . ILE A 1 82 ? 2.822 -1.777 24.992 1.00 61.44 82 ILE A C 1
ATOM 680 O O . ILE A 1 82 ? 3.402 -0.720 24.791 1.00 61.44 82 ILE A O 1
ATOM 684 N N . GLU A 1 83 ? 2.756 -2.341 26.201 1.00 55.06 83 GLU A N 1
ATOM 685 C CA . GLU A 1 83 ? 3.385 -1.788 27.403 1.00 55.06 83 GLU A CA 1
ATOM 686 C C . GLU A 1 83 ? 4.913 -1.751 27.292 1.00 55.06 83 GLU A C 1
ATOM 688 O O . GLU A 1 83 ? 5.540 -0.764 27.667 1.00 55.06 83 GLU A O 1
ATOM 693 N N . THR A 1 84 ? 5.531 -2.783 26.711 1.00 55.38 84 THR A N 1
ATOM 694 C CA . THR A 1 84 ? 6.979 -2.818 26.472 1.00 55.38 84 THR A CA 1
ATOM 695 C C . THR A 1 84 ? 7.388 -1.771 25.438 1.00 55.38 84 THR A C 1
ATOM 697 O O . THR A 1 84 ? 8.343 -1.027 25.654 1.00 55.38 84 THR A O 1
ATOM 700 N N . PHE A 1 85 ? 6.650 -1.657 24.329 1.00 46.09 85 PHE A N 1
ATOM 701 C CA . PHE A 1 85 ? 6.925 -0.648 23.301 1.00 46.09 85 PHE A CA 1
ATOM 702 C C . PHE A 1 85 ? 6.654 0.778 23.791 1.00 46.09 85 PHE A C 1
ATOM 704 O O . PHE A 1 85 ? 7.431 1.686 23.502 1.00 46.09 85 PHE A O 1
ATOM 711 N N . ALA A 1 86 ? 5.591 0.978 24.563 1.00 52.16 86 ALA A N 1
ATOM 712 C CA . ALA A 1 86 ? 5.254 2.261 25.159 1.00 52.16 86 ALA A CA 1
ATOM 713 C C . ALA A 1 86 ? 6.243 2.668 26.250 1.00 52.16 86 ALA A C 1
ATOM 715 O O . ALA A 1 86 ? 6.658 3.824 26.282 1.00 52.16 86 ALA A O 1
ATOM 716 N N . GLY A 1 87 ? 6.714 1.717 27.061 1.00 43.47 87 GLY A N 1
ATOM 717 C CA . GLY A 1 87 ? 7.800 1.919 28.017 1.00 43.47 87 GLY A CA 1
ATOM 718 C C . GLY A 1 87 ? 9.105 2.335 27.334 1.00 43.47 87 GLY A C 1
ATOM 719 O O . GLY A 1 87 ? 9.748 3.291 27.768 1.00 43.47 87 GLY A O 1
ATOM 720 N N . LEU A 1 88 ? 9.456 1.699 26.208 1.00 43.16 88 LEU A N 1
ATOM 721 C CA . LEU A 1 88 ? 10.604 2.091 25.378 1.00 43.16 88 LEU A CA 1
ATOM 722 C C . LEU A 1 88 ? 10.428 3.484 24.746 1.00 43.16 88 LEU A C 1
ATOM 724 O O . LEU A 1 88 ? 11.395 4.236 24.636 1.00 43.16 88 LEU A O 1
ATOM 728 N N . ALA A 1 89 ? 9.202 3.846 24.364 1.00 36.75 89 ALA A N 1
ATOM 729 C CA . ALA A 1 89 ? 8.864 5.148 23.789 1.00 36.75 89 ALA A CA 1
ATOM 730 C C . ALA A 1 89 ? 8.568 6.241 24.838 1.00 36.75 89 ALA A C 1
ATOM 732 O O . ALA A 1 89 ? 8.304 7.382 24.460 1.00 36.75 89 ALA A O 1
ATOM 733 N N . LYS A 1 90 ? 8.608 5.915 26.141 1.00 39.69 90 LYS A N 1
ATOM 734 C CA . LYS A 1 90 ? 8.173 6.778 27.259 1.00 39.69 90 LYS A CA 1
ATOM 735 C C . LYS A 1 90 ? 6.744 7.327 27.100 1.00 39.69 90 LYS A C 1
ATOM 737 O O . LYS A 1 90 ? 6.441 8.426 27.559 1.00 39.69 90 LYS A O 1
ATOM 742 N N . ILE A 1 91 ? 5.868 6.571 26.446 1.00 44.47 91 ILE A N 1
ATOM 743 C CA . ILE A 1 91 ? 4.450 6.898 26.285 1.00 44.47 91 ILE A CA 1
ATOM 744 C C . ILE A 1 91 ? 3.689 6.209 27.417 1.00 44.47 91 ILE A C 1
ATOM 746 O O . ILE A 1 91 ? 3.802 4.999 27.589 1.00 44.47 91 ILE A O 1
ATOM 750 N N . ASN A 1 92 ? 2.910 6.964 28.192 1.00 51.50 92 ASN A N 1
ATOM 751 C CA . ASN A 1 92 ? 2.058 6.387 29.228 1.00 51.50 92 ASN A CA 1
ATOM 752 C C . ASN A 1 92 ? 0.737 5.927 28.599 1.00 51.50 92 ASN A C 1
ATOM 754 O O . ASN A 1 92 ? -0.147 6.740 28.326 1.00 51.50 92 ASN A O 1
ATOM 758 N N . ILE A 1 93 ? 0.622 4.630 28.325 1.00 54.88 93 ILE A N 1
ATOM 759 C CA . ILE A 1 93 ? -0.655 4.013 27.971 1.00 54.88 93 ILE A CA 1
ATOM 760 C C . ILE A 1 93 ? -1.355 3.745 29.301 1.00 54.88 93 ILE A C 1
ATOM 762 O O . ILE A 1 93 ? -0.904 2.896 30.060 1.00 54.88 93 ILE A O 1
ATOM 766 N N . GLY A 1 94 ? -2.396 4.519 29.621 1.00 58.66 94 GLY A N 1
ATOM 767 C CA . GLY A 1 94 ? -3.091 4.405 30.907 1.00 58.66 94 GLY A CA 1
ATOM 768 C C . GLY A 1 94 ? -3.564 2.974 31.208 1.00 58.66 94 GLY A C 1
ATOM 769 O O . GLY A 1 94 ? -3.879 2.219 30.286 1.00 58.66 94 GLY A O 1
ATOM 770 N N . GLU A 1 95 ? -3.641 2.623 32.498 1.00 62.19 95 GLU A N 1
ATOM 771 C CA . GLU A 1 95 ? -3.938 1.259 32.980 1.00 62.19 95 GLU A CA 1
ATOM 772 C C . GLU A 1 95 ? -5.212 0.629 32.390 1.00 62.19 95 GLU A C 1
ATOM 774 O O . GLU A 1 95 ? -5.298 -0.591 32.266 1.00 62.19 95 GLU A O 1
ATOM 779 N N . ASP A 1 96 ? -6.212 1.430 32.025 1.00 59.94 96 ASP A N 1
ATOM 780 C CA . ASP A 1 96 ? -7.488 0.924 31.504 1.00 59.94 96 ASP A CA 1
ATOM 781 C C . ASP A 1 96 ? -7.370 0.371 30.076 1.00 59.94 96 ASP A C 1
ATOM 783 O O . ASP A 1 96 ? -8.086 -0.557 29.696 1.00 59.94 96 ASP A O 1
ATOM 787 N N . ILE A 1 97 ? -6.442 0.908 29.276 1.00 61.34 97 ILE A N 1
ATOM 788 C CA . ILE A 1 97 ? -6.232 0.491 27.884 1.00 61.34 97 ILE A CA 1
ATOM 789 C C . ILE A 1 97 ? -5.449 -0.815 27.842 1.00 61.34 97 ILE A C 1
ATOM 791 O O . ILE A 1 97 ? -5.790 -1.693 27.052 1.00 61.34 97 ILE A O 1
ATOM 795 N N . SER A 1 98 ? -4.415 -0.964 28.675 1.00 62.44 98 SER A N 1
ATOM 796 C CA . SER A 1 98 ? -3.650 -2.210 28.702 1.00 62.44 98 SER A CA 1
ATOM 797 C C . SER A 1 98 ? -4.516 -3.369 29.183 1.00 62.44 98 SER A C 1
ATOM 799 O O . SER A 1 98 ? -4.614 -4.379 28.487 1.00 62.44 98 SER A O 1
ATOM 801 N N . LYS A 1 99 ? -5.280 -3.162 30.264 1.00 64.94 99 LYS A N 1
ATOM 802 C CA . LYS A 1 99 ? -6.284 -4.120 30.744 1.00 64.94 99 LYS A CA 1
ATOM 803 C C . LYS A 1 99 ? -7.316 -4.448 29.666 1.00 64.94 99 LYS A C 1
ATOM 805 O O . LYS A 1 99 ? -7.644 -5.613 29.505 1.00 64.94 99 LYS A O 1
ATOM 810 N N . PHE A 1 100 ? -7.818 -3.470 28.904 1.00 64.69 100 PHE A N 1
ATOM 811 C CA . PHE A 1 100 ? -8.748 -3.732 27.797 1.00 64.69 100 PHE A CA 1
ATOM 812 C C . PHE A 1 100 ? -8.115 -4.591 26.693 1.00 64.69 100 PHE A C 1
ATOM 814 O O . PHE A 1 100 ? -8.728 -5.557 26.242 1.00 64.69 100 PHE A O 1
ATOM 821 N N . LEU A 1 101 ? -6.884 -4.275 26.280 1.00 66.12 101 LEU A N 1
ATOM 822 C CA . LEU A 1 101 ? -6.179 -4.976 25.205 1.00 66.12 101 LEU A CA 1
ATOM 823 C C . LEU A 1 101 ? -5.823 -6.429 25.560 1.00 66.12 101 LEU A C 1
ATOM 825 O O . LEU A 1 101 ? -5.773 -7.259 24.655 1.00 66.12 101 LEU A O 1
ATOM 829 N N . GLU A 1 102 ? -5.655 -6.767 26.843 1.00 68.44 102 GLU A N 1
ATOM 830 C CA . GLU A 1 102 ? -5.460 -8.156 27.297 1.00 68.44 102 GLU A CA 1
ATOM 831 C C . GLU A 1 102 ? -6.649 -9.075 26.969 1.00 68.44 102 GLU A C 1
ATOM 833 O O . GLU A 1 102 ? -6.462 -10.269 26.726 1.00 68.44 102 GLU A O 1
ATOM 838 N N . TYR A 1 103 ? -7.872 -8.535 26.928 1.00 68.56 103 TYR A N 1
ATOM 839 C CA . TYR A 1 103 ? -9.091 -9.303 26.638 1.00 68.56 103 TYR A CA 1
ATOM 840 C C . TYR A 1 103 ? -9.473 -9.314 25.152 1.00 68.56 103 TYR A C 1
ATOM 842 O O . TYR A 1 103 ? -10.462 -9.955 24.781 1.00 68.56 103 TYR A O 1
ATOM 850 N N . VAL A 1 104 ? -8.720 -8.612 24.302 1.00 72.12 104 VAL A N 1
ATOM 851 C CA . VAL A 1 104 ? -9.001 -8.490 22.870 1.00 72.12 104 VAL A CA 1
ATOM 852 C C . VAL A 1 104 ? -8.167 -9.504 22.084 1.00 72.12 104 VAL A C 1
ATOM 854 O O . VAL A 1 104 ? -6.946 -9.403 21.991 1.00 72.12 104 VAL A O 1
ATOM 857 N N . ASP A 1 105 ? -8.835 -10.457 21.434 1.00 73.44 105 ASP A N 1
ATOM 858 C CA . ASP A 1 105 ? -8.202 -11.326 20.439 1.00 73.44 105 ASP A CA 1
ATOM 859 C C . ASP A 1 105 ? -8.064 -10.573 19.110 1.00 73.44 105 ASP A C 1
ATOM 861 O O . ASP A 1 105 ? -9.062 -10.195 18.487 1.00 73.44 105 ASP A O 1
ATOM 865 N N . ILE A 1 106 ? -6.821 -10.358 18.671 1.00 71.69 106 ILE A N 1
ATOM 866 C CA . ILE A 1 106 ? -6.499 -9.665 17.421 1.00 71.69 106 ILE A CA 1
ATOM 867 C C . ILE A 1 106 ? -6.093 -10.679 16.366 1.00 71.69 106 ILE A C 1
ATOM 869 O O . ILE A 1 106 ? -5.030 -11.302 16.429 1.00 71.69 106 ILE A O 1
ATOM 873 N N . LYS A 1 107 ? -6.914 -10.775 15.325 1.00 74.19 107 LYS A N 1
ATOM 874 C CA . LYS A 1 107 ? -6.614 -11.534 14.112 1.00 74.19 107 LYS A CA 1
ATOM 875 C C . LYS A 1 107 ? -6.454 -10.577 12.953 1.00 74.19 107 LYS A C 1
ATOM 877 O O . LYS A 1 107 ? -7.172 -9.588 12.844 1.00 74.19 107 LYS A O 1
ATOM 882 N N . GLY A 1 108 ? -5.547 -10.890 12.039 1.00 70.81 108 GLY A N 1
ATOM 883 C CA . GLY A 1 108 ? -5.518 -10.183 10.774 1.00 70.81 108 GLY A CA 1
ATOM 884 C C . GLY A 1 108 ? -5.103 -11.066 9.618 1.00 70.81 108 GLY A C 1
ATOM 885 O O . GLY A 1 108 ? -4.436 -12.085 9.785 1.00 70.81 108 GLY A O 1
ATOM 886 N N . SER A 1 109 ? -5.538 -10.667 8.433 1.00 75.25 109 SER A N 1
ATOM 887 C CA . SER A 1 109 ? -5.236 -11.334 7.177 1.00 75.25 109 SER A CA 1
ATOM 888 C C . SER A 1 109 ? -4.696 -10.326 6.184 1.00 75.25 109 SER A C 1
ATOM 890 O O . SER A 1 109 ? -5.195 -9.203 6.102 1.00 75.25 109 SER A O 1
ATOM 892 N N . PHE A 1 110 ? -3.715 -10.755 5.403 1.00 79.94 110 PHE A N 1
ATOM 893 C CA . PHE A 1 110 ? -3.091 -9.956 4.365 1.00 79.94 110 PHE A CA 1
ATOM 894 C C . PHE A 1 110 ? -3.075 -10.743 3.059 1.00 79.94 110 PHE A C 1
ATOM 896 O O . PHE A 1 110 ? -2.717 -11.922 3.054 1.00 79.94 110 PHE A O 1
ATOM 903 N N . TRP A 1 111 ? -3.428 -10.093 1.955 1.00 80.62 111 TRP A N 1
ATOM 904 C CA . TRP A 1 111 ? -3.128 -10.605 0.624 1.00 80.62 111 TRP A CA 1
ATOM 905 C C . TRP A 1 111 ? -2.602 -9.494 -0.274 1.00 80.62 111 TRP A C 1
ATOM 907 O O . TRP A 1 111 ? -2.954 -8.323 -0.127 1.00 80.62 111 TRP A O 1
ATOM 917 N N . TYR A 1 112 ? -1.761 -9.889 -1.223 1.00 81.81 112 TYR A N 1
ATOM 918 C CA . TYR A 1 112 ? -1.128 -8.993 -2.174 1.00 81.81 112 TYR A CA 1
ATOM 919 C C . TYR A 1 112 ? -1.140 -9.614 -3.565 1.00 81.81 112 TYR A C 1
ATOM 921 O O . TYR A 1 112 ? -0.783 -10.778 -3.741 1.00 81.81 112 TYR A O 1
ATOM 929 N N . VAL A 1 113 ? -1.563 -8.822 -4.543 1.00 86.69 113 VAL A N 1
ATOM 930 C CA . VAL A 1 113 ? -1.374 -9.086 -5.964 1.00 86.69 113 VAL A CA 1
ATOM 931 C C . VAL A 1 113 ? -0.125 -8.313 -6.390 1.00 86.69 113 VAL A C 1
ATOM 933 O O . VAL A 1 113 ? -0.160 -7.079 -6.336 1.00 86.69 113 VAL A O 1
ATOM 936 N N . PRO A 1 114 ? 0.954 -9.013 -6.802 1.00 85.44 114 PRO A N 1
ATOM 937 C CA . PRO A 1 114 ? 2.191 -8.407 -7.282 1.00 85.44 114 PRO A CA 1
ATOM 938 C C . PRO A 1 114 ? 1.954 -7.242 -8.236 1.00 85.44 114 PRO A C 1
ATOM 940 O O . PRO A 1 114 ? 1.087 -7.315 -9.109 1.00 85.44 114 PRO A O 1
ATOM 943 N N . SER A 1 115 ? 2.736 -6.175 -8.081 1.00 86.88 115 SER A N 1
ATOM 944 C CA . SER A 1 115 ? 2.647 -5.032 -8.984 1.00 86.88 115 SER A CA 1
ATOM 945 C C . SER A 1 115 ? 3.174 -5.433 -10.344 1.00 86.88 115 SER A C 1
ATOM 947 O O . SER A 1 115 ? 4.312 -5.888 -10.453 1.00 86.88 115 SER A O 1
ATOM 949 N N . ILE A 1 116 ? 2.367 -5.237 -11.375 1.00 88.88 116 ILE A N 1
ATOM 950 C CA . ILE A 1 116 ? 2.778 -5.451 -12.757 1.00 88.88 116 ILE A CA 1
ATOM 951 C C . ILE A 1 116 ? 2.908 -4.076 -13.389 1.00 88.88 116 ILE A C 1
ATOM 953 O O . ILE A 1 116 ? 1.961 -3.287 -13.355 1.00 88.88 116 ILE A O 1
ATOM 957 N N . SER A 1 117 ? 4.074 -3.791 -13.963 1.00 90.38 117 SER A N 1
ATOM 958 C CA . SER A 1 117 ? 4.293 -2.577 -14.735 1.00 90.38 117 SER A CA 1
ATOM 959 C C . SER A 1 117 ? 4.776 -2.878 -16.144 1.00 90.38 117 SER A C 1
ATOM 961 O O . SER A 1 117 ? 5.550 -3.803 -16.392 1.00 90.38 117 SER A O 1
ATOM 963 N N . TYR A 1 118 ? 4.300 -2.072 -17.082 1.00 90.50 118 TYR A N 1
ATOM 964 C CA . TYR A 1 118 ? 4.752 -2.057 -18.460 1.00 90.50 118 TYR A CA 1
ATOM 965 C C . TYR A 1 118 ? 5.497 -0.754 -18.710 1.00 90.50 118 TYR A C 1
ATOM 967 O O . TYR A 1 118 ? 4.986 0.325 -18.418 1.00 90.50 118 TYR A O 1
ATOM 975 N N . THR A 1 119 ? 6.711 -0.847 -19.244 1.00 88.00 119 THR A N 1
ATOM 976 C CA . THR A 1 119 ? 7.509 0.309 -19.643 1.00 88.00 119 THR A CA 1
ATOM 977 C C . THR A 1 119 ? 7.718 0.312 -21.147 1.00 88.00 119 THR A C 1
ATOM 979 O O . THR A 1 119 ? 8.202 -0.672 -21.708 1.00 88.00 119 THR A O 1
ATOM 982 N N . PHE A 1 120 ? 7.450 1.450 -21.780 1.00 87.19 120 PHE A N 1
ATOM 983 C CA . PHE A 1 120 ? 7.871 1.734 -23.144 1.00 87.19 120 PHE A CA 1
ATOM 984 C C . PHE A 1 120 ? 8.949 2.817 -23.154 1.00 87.19 120 PHE A C 1
ATOM 986 O O . PHE A 1 120 ? 8.736 3.926 -22.669 1.00 87.19 120 PHE A O 1
ATOM 993 N N . LEU A 1 121 ? 10.106 2.507 -23.731 1.00 81.88 121 LEU A N 1
ATOM 994 C CA . LEU A 1 121 ? 11.236 3.418 -23.836 1.00 81.88 121 LEU A CA 1
ATOM 995 C C . LEU A 1 121 ? 11.202 4.213 -25.158 1.00 81.88 121 LEU A C 1
ATOM 997 O O . LEU A 1 121 ? 11.348 3.648 -26.241 1.00 81.88 121 LEU A O 1
ATOM 1001 N N . PHE A 1 122 ? 11.074 5.541 -25.090 1.00 76.06 122 PHE A N 1
ATOM 1002 C CA . PHE A 1 122 ? 11.152 6.427 -26.266 1.00 76.06 122 PHE A CA 1
ATOM 1003 C C . PHE A 1 122 ? 12.583 6.585 -26.783 1.00 76.06 122 PHE A C 1
ATOM 1005 O O . PHE A 1 122 ? 12.817 6.712 -27.983 1.00 76.06 122 PHE A O 1
ATOM 1012 N N . THR A 1 123 ? 13.553 6.547 -25.871 1.00 76.25 123 THR A N 1
ATOM 1013 C CA . THR A 1 123 ? 14.989 6.447 -26.164 1.00 76.25 123 THR A CA 1
ATOM 1014 C C . THR A 1 123 ? 15.527 5.187 -25.503 1.00 76.25 123 THR A C 1
ATOM 1016 O O . THR A 1 123 ? 14.844 4.590 -24.693 1.00 76.25 123 THR A O 1
ATOM 1019 N N . ARG A 1 124 ? 16.773 4.763 -25.738 1.00 76.25 124 ARG A N 1
ATOM 1020 C CA . ARG A 1 124 ? 17.313 3.585 -25.017 1.00 76.25 124 ARG A CA 1
ATOM 1021 C C . ARG A 1 124 ? 17.381 3.749 -23.487 1.00 76.25 124 ARG A C 1
ATOM 1023 O O . ARG A 1 124 ? 17.678 2.771 -22.806 1.00 76.25 124 ARG A O 1
ATOM 1030 N N . ARG A 1 125 ? 17.160 4.966 -22.970 1.00 81.69 125 ARG A N 1
ATOM 1031 C CA . ARG A 1 125 ? 17.311 5.332 -21.556 1.00 81.69 125 ARG A CA 1
ATOM 1032 C C . ARG A 1 125 ? 16.044 5.885 -20.919 1.00 81.69 125 ARG A C 1
ATOM 1034 O O . ARG A 1 125 ? 15.912 5.760 -19.716 1.00 81.69 125 ARG A O 1
ATOM 1041 N N . VAL A 1 126 ? 15.142 6.498 -21.677 1.00 81.25 126 VAL A N 1
ATOM 1042 C CA . VAL A 1 126 ? 13.989 7.227 -21.127 1.00 81.25 126 VAL A CA 1
ATOM 1043 C C . VAL A 1 126 ? 12.699 6.651 -21.683 1.00 81.25 126 VAL A C 1
ATOM 1045 O O . VAL A 1 126 ? 12.599 6.439 -22.893 1.00 81.25 126 VAL A O 1
ATOM 1048 N N . GLY A 1 127 ? 11.713 6.431 -20.816 1.00 84.31 127 GLY A N 1
ATOM 1049 C CA . GLY A 1 127 ? 10.412 5.889 -21.187 1.00 84.31 127 GLY A CA 1
ATOM 1050 C C . GLY A 1 127 ? 9.296 6.199 -20.206 1.00 84.31 127 GLY A C 1
ATOM 1051 O O . GLY A 1 127 ? 9.539 6.749 -19.136 1.00 84.31 127 GLY A O 1
ATOM 1052 N N . LEU A 1 128 ? 8.081 5.803 -20.573 1.00 87.19 128 LEU A N 1
ATOM 1053 C CA . LEU A 1 128 ? 6.937 5.789 -19.666 1.00 87.19 128 LEU A CA 1
ATOM 1054 C C . LEU A 1 128 ? 6.734 4.393 -19.098 1.00 87.19 128 LEU A C 1
ATOM 1056 O O . LEU A 1 128 ? 6.730 3.418 -19.843 1.00 87.19 128 LEU A O 1
ATOM 1060 N N . GLU A 1 129 ? 6.535 4.322 -17.789 1.00 89.12 129 GLU A N 1
ATOM 1061 C CA . GLU A 1 129 ? 6.082 3.150 -17.052 1.00 89.12 129 GLU A CA 1
ATOM 1062 C C . GLU A 1 129 ? 4.623 3.356 -16.635 1.00 89.12 129 GLU A C 1
ATOM 1064 O O . GLU A 1 129 ? 4.282 4.404 -16.101 1.00 89.12 129 GLU A O 1
ATOM 1069 N N . ALA A 1 130 ? 3.768 2.359 -16.834 1.00 91.56 130 ALA A N 1
ATOM 1070 C CA . ALA A 1 130 ? 2.448 2.295 -16.220 1.00 91.56 130 ALA A CA 1
ATOM 1071 C C . ALA A 1 130 ? 2.364 1.024 -15.381 1.00 91.56 130 ALA A C 1
ATOM 1073 O O . ALA A 1 130 ? 2.768 -0.039 -15.853 1.00 91.56 130 ALA A O 1
ATOM 1074 N N . GLY A 1 131 ? 1.868 1.119 -14.151 1.00 88.56 131 GLY A N 1
ATOM 1075 C CA . GLY A 1 131 ? 1.800 -0.019 -13.242 1.00 88.56 131 GLY A CA 1
ATOM 1076 C C . GLY A 1 131 ? 0.542 -0.045 -12.394 1.00 88.56 131 GLY A C 1
ATOM 1077 O O . GLY A 1 131 ? -0.061 0.989 -12.111 1.00 88.56 131 GLY A O 1
ATOM 1078 N N . ILE A 1 132 ? 0.156 -1.252 -11.990 1.00 89.75 132 ILE A N 1
ATOM 1079 C CA . ILE A 1 132 ? -0.976 -1.496 -11.101 1.00 89.75 132 ILE A CA 1
ATOM 1080 C C . ILE A 1 132 ? -0.650 -2.615 -10.120 1.00 89.75 132 ILE A C 1
ATOM 1082 O O . ILE A 1 132 ? 0.039 -3.577 -10.459 1.00 89.75 132 ILE A O 1
ATOM 1086 N N . SER A 1 133 ? -1.194 -2.513 -8.914 1.00 86.56 133 SER A N 1
ATOM 1087 C CA . SER A 1 133 ? -1.216 -3.614 -7.956 1.00 86.56 133 SER A CA 1
ATOM 1088 C C . SER A 1 133 ? -2.497 -3.582 -7.133 1.00 86.56 133 SER A C 1
ATOM 1090 O O . SER A 1 133 ? -3.300 -2.655 -7.247 1.00 86.56 133 SER A O 1
ATOM 1092 N N . ALA A 1 134 ? -2.696 -4.600 -6.303 1.00 87.62 134 ALA A N 1
ATOM 1093 C CA . ALA A 1 134 ? -3.759 -4.592 -5.314 1.00 87.62 134 ALA A CA 1
ATOM 1094 C C . ALA A 1 134 ? -3.274 -5.259 -4.035 1.00 87.62 134 ALA A C 1
ATOM 1096 O O . ALA A 1 134 ? -2.623 -6.300 -4.072 1.00 87.62 134 ALA A O 1
ATOM 1097 N N . GLN A 1 135 ? -3.624 -4.690 -2.894 1.00 85.75 135 GLN A N 1
ATOM 1098 C CA . GLN A 1 135 ? -3.384 -5.300 -1.597 1.00 85.75 135 GLN A CA 1
ATOM 1099 C C . GLN A 1 135 ? -4.615 -5.172 -0.724 1.00 85.75 135 GLN A C 1
ATOM 1101 O O . GLN A 1 135 ? -5.384 -4.220 -0.846 1.00 85.75 135 GLN A O 1
ATOM 1106 N N . SER A 1 136 ? -4.778 -6.107 0.198 1.00 83.81 136 SER A N 1
ATOM 1107 C CA . SER A 1 136 ? -5.809 -6.005 1.213 1.00 83.81 136 SER A CA 1
ATOM 1108 C C . SER A 1 136 ? -5.311 -6.464 2.553 1.00 83.81 136 SER A C 1
ATOM 1110 O O . SER A 1 136 ? -4.511 -7.394 2.675 1.00 83.81 136 SER A O 1
ATOM 1112 N N . ILE A 1 137 ? -5.837 -5.786 3.555 1.00 81.75 137 ILE A N 1
ATOM 1113 C CA . ILE A 1 137 ? -5.512 -5.986 4.944 1.00 81.75 137 ILE A CA 1
ATOM 1114 C C . ILE A 1 137 ? -6.820 -5.982 5.692 1.00 81.75 137 ILE A C 1
ATOM 1116 O O . ILE A 1 137 ? -7.627 -5.068 5.545 1.00 81.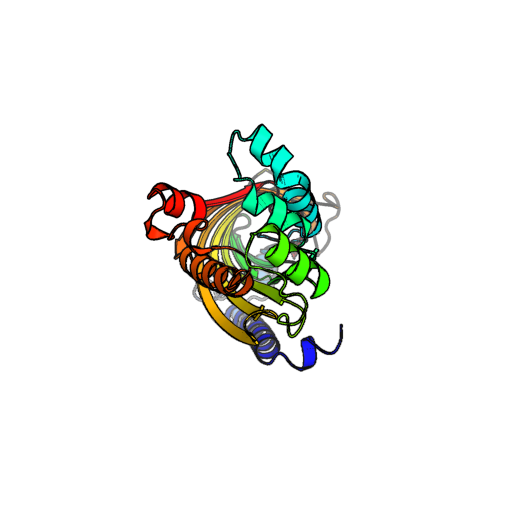75 137 ILE A O 1
ATOM 1120 N N . THR A 1 138 ? -7.046 -7.013 6.481 1.00 81.69 138 THR A N 1
ATOM 1121 C CA . THR A 1 138 ? -8.192 -7.074 7.371 1.00 81.69 138 THR A CA 1
ATOM 1122 C C . THR A 1 138 ? -7.687 -7.306 8.774 1.00 81.69 138 THR A C 1
ATOM 1124 O O . THR A 1 138 ? -6.865 -8.193 8.984 1.00 81.69 138 THR A O 1
ATOM 1127 N N . TYR A 1 139 ? -8.205 -6.534 9.715 1.00 80.00 139 TYR A N 1
ATOM 1128 C CA . TYR A 1 139 ? -8.047 -6.728 11.144 1.00 80.00 139 TYR A CA 1
ATOM 1129 C C . TYR A 1 139 ? -9.398 -7.082 11.739 1.00 80.00 139 TYR A C 1
ATOM 1131 O O . TYR A 1 139 ? -10.439 -6.590 11.305 1.00 80.00 139 TYR A O 1
ATOM 1139 N N . THR A 1 140 ? -9.388 -7.977 12.709 1.00 79.62 140 THR A N 1
ATOM 1140 C CA . THR A 1 140 ? -10.550 -8.359 13.492 1.00 79.62 140 THR A CA 1
ATOM 1141 C C . THR A 1 140 ? -10.137 -8.358 14.949 1.00 79.62 140 THR A C 1
ATOM 1143 O O . THR A 1 140 ? -9.179 -9.032 15.317 1.00 79.62 140 THR A O 1
ATOM 1146 N N . LEU A 1 141 ? -10.849 -7.575 15.744 1.00 81.12 141 LEU A N 1
ATOM 1147 C CA . LEU A 1 141 ? -10.764 -7.543 17.192 1.00 81.12 141 LEU A CA 1
ATOM 1148 C C . LEU A 1 141 ? -11.988 -8.286 17.713 1.00 81.12 141 LEU A C 1
ATOM 1150 O O . LEU A 1 141 ? -13.108 -7.982 17.297 1.00 81.12 141 LEU A O 1
ATOM 1154 N N . ASN A 1 142 ? -11.786 -9.264 18.582 1.00 81.31 142 ASN A N 1
ATOM 1155 C CA . ASN A 1 142 ? -12.877 -9.997 19.204 1.00 81.31 142 ASN A CA 1
ATOM 1156 C C . ASN A 1 142 ? -12.726 -9.990 20.722 1.00 81.31 142 ASN A C 1
ATOM 1158 O O . ASN A 1 142 ? -11.672 -10.347 21.241 1.00 81.31 142 ASN A O 1
ATOM 1162 N N . ILE A 1 143 ? -13.797 -9.628 21.414 1.00 82.69 143 ILE A N 1
ATOM 1163 C CA . ILE A 1 143 ? -13.947 -9.790 22.854 1.00 82.69 143 ILE A CA 1
ATOM 1164 C C . ILE A 1 143 ? -15.092 -10.776 23.039 1.00 82.69 143 ILE A C 1
ATOM 1166 O O . ILE A 1 143 ? -16.245 -10.475 22.717 1.00 82.69 143 ILE A O 1
ATOM 1170 N N . ASN A 1 144 ? -14.768 -11.968 23.530 1.00 83.94 144 ASN A N 1
ATOM 1171 C CA . ASN A 1 144 ? -15.790 -12.970 23.800 1.00 83.94 144 ASN A CA 1
ATOM 1172 C C . ASN A 1 144 ? -16.724 -12.495 24.935 1.00 83.94 144 ASN A C 1
ATOM 1174 O O . ASN A 1 144 ? -16.363 -11.636 25.749 1.00 83.94 144 ASN A O 1
ATOM 1178 N N . LYS A 1 145 ? -17.932 -13.058 24.999 1.00 82.38 145 LYS A N 1
ATOM 1179 C CA . LYS A 1 145 ? -18.939 -12.699 26.009 1.00 82.38 145 LYS A CA 1
ATOM 1180 C C . LYS A 1 145 ? -18.419 -12.758 27.457 1.00 82.38 145 LYS A C 1
ATOM 1182 O O . LYS A 1 145 ? -18.749 -11.889 28.261 1.00 82.38 145 LYS A O 1
ATOM 1187 N N . GLU A 1 146 ? -17.624 -13.771 27.795 1.00 78.88 146 GLU A N 1
ATOM 1188 C CA . GLU A 1 146 ? -17.100 -13.981 29.152 1.00 78.88 146 GLU A CA 1
ATOM 1189 C C . GLU A 1 146 ? -16.079 -12.901 29.547 1.00 78.88 146 GLU A C 1
ATOM 1191 O O . GLU A 1 146 ? -16.195 -12.273 30.599 1.00 78.88 146 GLU A O 1
ATOM 1196 N N . SER A 1 147 ? -15.133 -12.611 28.657 1.00 78.06 147 SER A N 1
ATOM 1197 C CA . SER A 1 147 ? -14.142 -11.546 28.774 1.00 78.06 147 SER A CA 1
ATOM 1198 C C . SER A 1 147 ? -14.798 -10.174 28.851 1.00 78.06 147 SER A C 1
ATOM 1200 O O . SER A 1 147 ? -14.389 -9.364 29.676 1.00 78.06 147 SER A O 1
ATOM 1202 N N . ALA A 1 148 ? -15.841 -9.919 28.054 1.00 74.00 148 ALA A N 1
ATOM 1203 C CA . ALA A 1 148 ? -16.614 -8.681 28.126 1.00 74.00 148 ALA 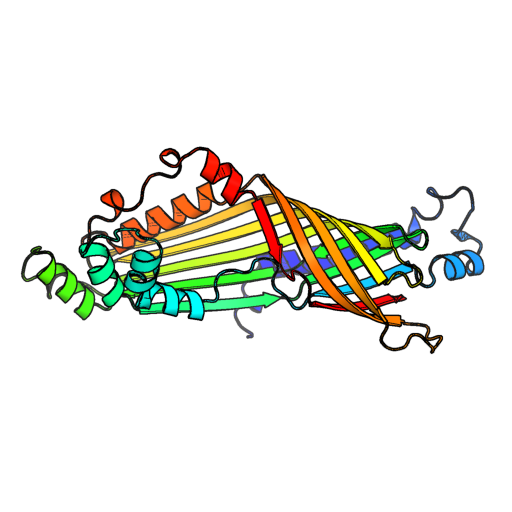A CA 1
ATOM 1204 C C . ALA A 1 148 ? -17.285 -8.513 29.502 1.00 74.00 148 ALA A C 1
ATOM 1206 O O . ALA A 1 148 ? -17.184 -7.448 30.109 1.00 74.00 148 ALA A O 1
ATOM 1207 N N . GLY A 1 149 ? -17.899 -9.576 30.035 1.00 70.19 149 GLY A N 1
ATOM 1208 C CA . GLY A 1 149 ? -18.480 -9.573 31.382 1.00 70.19 149 GLY A CA 1
ATOM 1209 C C . GLY A 1 149 ? -17.440 -9.339 32.484 1.00 70.19 149 GLY A C 1
ATOM 1210 O O . GLY A 1 149 ? -17.672 -8.553 33.402 1.00 70.19 149 GLY A O 1
ATOM 1211 N N . ASN A 1 150 ? -16.262 -9.958 32.369 1.00 75.50 150 ASN A N 1
ATOM 1212 C CA . ASN A 1 150 ? -15.147 -9.750 33.296 1.00 75.50 150 ASN A CA 1
ATOM 1213 C C . ASN A 1 150 ? -14.610 -8.309 33.255 1.00 75.50 150 ASN A C 1
ATOM 1215 O O . ASN A 1 150 ? -14.300 -7.746 34.306 1.00 75.50 150 ASN A O 1
ATOM 1219 N N . LEU A 1 151 ? -14.547 -7.700 32.067 1.00 73.75 151 LEU A N 1
ATOM 1220 C CA . LEU A 1 151 ? -14.155 -6.301 31.868 1.00 73.75 151 LEU A CA 1
ATOM 1221 C C . LEU A 1 151 ? -15.142 -5.334 32.535 1.00 73.75 151 LEU A C 1
ATOM 1223 O O . LEU A 1 151 ? -14.723 -4.434 33.257 1.00 73.75 151 LEU A O 1
ATOM 1227 N N . MET A 1 152 ? -16.451 -5.559 32.371 1.00 71.81 152 MET A N 1
ATOM 1228 C CA . MET A 1 152 ? -17.488 -4.747 33.026 1.00 71.81 152 MET A CA 1
ATOM 1229 C C . MET A 1 152 ? -17.431 -4.855 34.554 1.00 71.81 152 MET A C 1
ATOM 1231 O O . MET A 1 152 ? -17.507 -3.840 35.248 1.00 71.81 152 MET A O 1
ATOM 1235 N N . ASN A 1 153 ? -17.250 -6.073 35.079 1.00 72.81 153 ASN A N 1
ATOM 1236 C CA . ASN A 1 153 ? -17.126 -6.309 36.518 1.00 72.81 153 ASN A CA 1
ATOM 1237 C C . ASN A 1 153 ? -15.896 -5.593 37.103 1.00 72.81 153 ASN A C 1
ATOM 1239 O O . ASN A 1 153 ? -15.989 -4.982 38.167 1.00 72.81 153 ASN A O 1
ATOM 1243 N N . LYS A 1 154 ? -14.750 -5.644 36.407 1.00 70.00 154 LYS A N 1
ATOM 1244 C CA . LYS A 1 154 ? -13.506 -4.979 36.834 1.00 70.00 154 LYS A CA 1
ATOM 1245 C C . LYS A 1 154 ? -13.576 -3.455 36.756 1.00 70.00 154 LYS A C 1
ATOM 1247 O O . LYS A 1 154 ? -13.015 -2.798 37.624 1.00 70.00 154 LYS A O 1
ATOM 1252 N N . ASN A 1 155 ? -14.303 -2.902 35.787 1.00 67.25 155 ASN A N 1
ATOM 1253 C CA . ASN A 1 155 ? -14.486 -1.453 35.642 1.00 67.25 155 ASN A CA 1
ATOM 1254 C C . ASN A 1 155 ? -15.535 -0.872 36.611 1.00 67.25 155 ASN A C 1
ATOM 1256 O O . ASN A 1 155 ? -15.968 0.266 36.444 1.00 67.25 155 ASN A O 1
ATOM 1260 N N . GLY A 1 156 ? -15.965 -1.642 37.620 1.00 60.50 156 GLY A N 1
ATOM 1261 C CA . GLY A 1 156 ? -16.907 -1.186 38.644 1.00 60.50 156 GLY A CA 1
ATOM 1262 C C . GLY A 1 156 ? -18.328 -0.972 38.125 1.00 60.50 156 GLY A C 1
ATOM 1263 O O . GLY A 1 156 ? -19.141 -0.368 38.820 1.00 60.50 156 GLY A O 1
ATOM 1264 N N . ILE A 1 157 ? -18.646 -1.472 36.924 1.00 58.44 157 ILE A N 1
ATOM 1265 C CA . ILE A 1 157 ? -19.950 -1.259 36.289 1.00 58.44 157 ILE A CA 1
ATOM 1266 C C . ILE A 1 157 ? -21.028 -2.150 36.933 1.00 58.44 157 ILE A C 1
ATOM 1268 O O . ILE A 1 157 ? -22.194 -1.871 36.740 1.00 58.44 157 ILE A O 1
ATOM 1272 N N . GLY A 1 158 ? -20.696 -3.131 37.785 1.00 53.88 158 GLY A N 1
ATOM 1273 C CA . GLY A 1 158 ? -21.649 -3.989 38.521 1.00 53.88 158 GLY A CA 1
ATOM 1274 C C . GLY A 1 158 ? -21.712 -5.429 37.986 1.00 53.88 158 GLY A C 1
ATOM 1275 O O . GLY A 1 158 ? -21.196 -5.698 36.905 1.00 53.88 158 GLY A O 1
ATOM 1276 N N . GLN A 1 159 ? -22.318 -6.367 38.739 1.00 51.19 159 GLN A N 1
ATOM 1277 C CA . GLN A 1 159 ? -22.451 -7.789 38.354 1.00 51.19 159 GLN A CA 1
ATOM 1278 C C . GLN A 1 159 ? -23.403 -7.956 37.157 1.00 51.19 159 GLN A C 1
ATOM 1280 O O . GLN A 1 159 ? -24.595 -8.211 37.312 1.00 51.19 159 GLN A O 1
ATOM 1285 N N . PHE A 1 160 ? -22.864 -7.825 35.947 1.00 58.06 160 PHE A N 1
ATOM 1286 C CA . PHE A 1 160 ? -23.640 -7.787 34.704 1.00 58.06 160 PHE A CA 1
ATOM 1287 C C . PHE A 1 160 ? -23.352 -8.954 33.750 1.00 58.06 160 PHE A C 1
ATOM 1289 O O . PHE A 1 160 ? -23.628 -8.858 32.554 1.00 58.06 160 PHE A O 1
ATOM 1296 N N . SER A 1 161 ? -22.875 -10.103 34.252 1.00 47.94 161 SER A N 1
ATOM 1297 C CA . SER A 1 161 ? -22.610 -11.280 33.397 1.00 47.94 161 SER A CA 1
ATOM 1298 C C . SER A 1 161 ? -23.849 -11.771 32.617 1.00 47.94 161 SER A C 1
ATOM 1300 O O . SER A 1 161 ? -23.705 -12.444 31.595 1.00 47.94 161 SER A O 1
ATOM 1302 N N . GLY A 1 162 ? -25.059 -11.374 33.039 1.00 51.94 162 GLY A N 1
ATOM 1303 C CA . GLY A 1 162 ? -26.327 -11.620 32.343 1.00 51.94 162 GLY A CA 1
ATOM 1304 C C . GLY A 1 162 ? -26.748 -10.580 31.290 1.00 51.94 162 GLY A C 1
ATOM 1305 O O . GLY A 1 162 ? -27.669 -10.863 30.530 1.00 51.94 162 GLY A O 1
ATOM 1306 N N . VAL A 1 163 ? -26.105 -9.407 31.211 1.00 59.53 163 VAL A N 1
ATOM 1307 C CA . VAL A 1 163 ? -26.488 -8.311 30.286 1.00 59.53 163 VAL A CA 1
ATOM 1308 C C . VAL A 1 163 ? -25.739 -8.373 28.953 1.00 59.53 163 VAL A C 1
ATOM 1310 O O . VAL A 1 163 ? -26.226 -7.861 27.948 1.00 59.53 163 VAL A O 1
ATOM 1313 N N . VAL A 1 164 ? -24.600 -9.067 28.895 1.00 67.88 164 VAL A N 1
ATOM 1314 C CA . VAL A 1 164 ? -23.872 -9.274 27.637 1.00 67.88 164 VAL A CA 1
ATOM 1315 C C . VAL A 1 164 ? -24.614 -10.305 26.775 1.00 67.88 164 VAL A C 1
ATOM 1317 O O . VAL A 1 164 ? -24.615 -11.510 27.050 1.00 67.88 164 VAL A O 1
ATOM 1320 N N . GLY A 1 165 ? -25.274 -9.830 25.720 1.00 66.25 165 GLY A N 1
ATOM 1321 C CA . GLY A 1 165 ? -26.088 -10.627 24.801 1.00 66.25 165 GLY A CA 1
ATOM 1322 C C . GLY A 1 165 ? -25.282 -11.499 23.832 1.00 66.25 165 GLY A C 1
ATOM 1323 O O . GLY A 1 165 ? -25.825 -12.462 23.294 1.00 66.25 165 GLY A O 1
ATOM 1324 N N . GLY A 1 166 ? -23.990 -11.216 23.631 1.00 79.50 166 GLY A N 1
ATOM 1325 C CA . GLY A 1 166 ? -23.118 -11.986 22.737 1.00 79.50 166 GLY A CA 1
ATOM 1326 C C . GLY A 1 166 ? -21.680 -11.472 22.686 1.00 79.50 166 GLY A C 1
ATOM 1327 O O . GLY A 1 166 ? -21.281 -10.657 23.512 1.00 79.50 166 GLY A O 1
ATOM 1328 N N . ASP A 1 167 ? -20.905 -11.954 21.717 1.00 83.81 167 ASP A N 1
ATOM 1329 C CA . ASP A 1 167 ? -19.531 -11.498 21.491 1.00 83.81 167 ASP A CA 1
ATOM 1330 C C . ASP A 1 167 ? -19.497 -10.077 20.910 1.00 83.81 167 ASP A C 1
ATOM 1332 O O . ASP A 1 167 ? -20.381 -9.669 20.148 1.00 83.81 167 ASP A O 1
ATOM 1336 N N . THR A 1 168 ? -18.442 -9.336 21.244 1.00 83.56 168 THR A N 1
ATOM 1337 C CA . THR A 1 168 ? -18.192 -7.983 20.748 1.00 83.56 168 THR A CA 1
ATOM 1338 C C . THR A 1 168 ? -17.062 -8.031 19.724 1.00 83.56 168 THR A C 1
ATOM 1340 O O . THR A 1 168 ? -15.900 -8.247 20.065 1.00 83.56 168 THR A O 1
ATOM 1343 N N . THR A 1 169 ? -17.401 -7.846 18.448 1.00 86.44 169 THR A N 1
ATOM 1344 C CA . THR A 1 169 ? -16.471 -7.962 17.319 1.00 86.44 169 THR A CA 1
ATOM 1345 C C . THR A 1 169 ? -16.322 -6.638 16.585 1.00 86.44 169 THR A C 1
ATOM 1347 O O . THR A 1 169 ? -17.318 -6.026 16.209 1.00 86.44 169 THR A O 1
ATOM 1350 N N . PHE A 1 170 ? -15.092 -6.248 16.275 1.00 83.38 170 PHE A N 1
ATOM 1351 C CA . PHE A 1 170 ? -14.776 -5.170 15.342 1.00 83.38 170 PHE A CA 1
ATOM 1352 C C . PHE A 1 170 ? -13.963 -5.735 14.192 1.00 83.38 170 PHE A C 1
ATOM 1354 O O . PHE A 1 170 ? -13.022 -6.496 14.399 1.00 83.38 170 PHE A O 1
ATOM 1361 N N . ARG A 1 171 ? -14.293 -5.348 12.968 1.00 85.31 171 ARG A N 1
ATOM 1362 C CA . ARG A 1 171 ? -13.584 -5.756 11.766 1.00 85.31 171 ARG A CA 1
ATOM 1363 C C . ARG A 1 171 ? -13.324 -4.540 10.897 1.00 85.31 171 ARG A C 1
ATOM 1365 O O . ARG A 1 171 ? -14.260 -3.918 10.413 1.00 85.31 171 ARG A O 1
ATOM 1372 N N . ALA A 1 172 ? -12.055 -4.267 10.632 1.00 81.69 172 ALA A N 1
ATOM 1373 C CA . ALA A 1 172 ? -11.630 -3.244 9.689 1.00 81.69 172 ALA A CA 1
ATOM 1374 C C . ALA A 1 172 ? -10.933 -3.908 8.506 1.00 81.69 172 ALA A C 1
ATOM 1376 O O . ALA A 1 172 ? -9.960 -4.636 8.681 1.00 81.69 172 ALA A O 1
ATOM 1377 N N . SER A 1 173 ? -11.432 -3.676 7.299 1.00 84.12 173 SER A N 1
ATOM 1378 C CA . SER A 1 173 ? -10.843 -4.159 6.057 1.00 84.12 173 SER A CA 1
ATOM 1379 C C . SER A 1 173 ? -10.481 -2.983 5.169 1.00 84.12 173 SER A C 1
ATOM 1381 O O . SER A 1 173 ? -11.324 -2.151 4.862 1.00 84.12 173 SER A O 1
ATOM 1383 N N . PHE A 1 174 ? -9.241 -2.965 4.703 1.00 83.00 174 PHE A N 1
ATOM 1384 C CA . PHE A 1 174 ? -8.703 -1.966 3.798 1.00 83.00 174 PHE A CA 1
ATOM 1385 C C . PHE A 1 174 ? -8.225 -2.675 2.542 1.00 83.00 174 PHE A C 1
ATOM 1387 O O . PHE A 1 174 ? -7.342 -3.530 2.606 1.00 83.00 174 PHE A O 1
ATOM 1394 N N . VAL A 1 175 ? -8.816 -2.349 1.399 1.00 86.75 175 VAL A N 1
ATOM 1395 C CA . VAL A 1 175 ? -8.336 -2.774 0.084 1.00 86.75 175 VAL A CA 1
ATOM 1396 C C . VAL A 1 175 ? -7.746 -1.553 -0.590 1.00 86.75 175 VAL A C 1
ATOM 1398 O O . VAL A 1 175 ? -8.414 -0.531 -0.702 1.00 86.75 175 VAL A O 1
ATOM 1401 N N . ARG A 1 176 ? -6.497 -1.655 -1.031 1.00 85.50 176 ARG A N 1
ATOM 1402 C CA . ARG A 1 176 ? -5.815 -0.590 -1.755 1.00 85.50 176 ARG A CA 1
ATOM 1403 C C . ARG A 1 176 ? -5.459 -1.056 -3.151 1.00 85.50 176 ARG A C 1
ATOM 1405 O O . ARG A 1 176 ? -4.890 -2.135 -3.318 1.00 85.50 176 ARG A O 1
ATOM 1412 N N . VAL A 1 177 ? -5.786 -0.234 -4.136 1.00 88.75 177 VAL A N 1
ATOM 1413 C CA . VAL A 1 177 ? -5.501 -0.487 -5.549 1.00 88.75 177 VAL A CA 1
ATOM 1414 C C . VAL A 1 177 ? -4.746 0.720 -6.096 1.00 88.75 177 VAL A C 1
ATOM 1416 O O . VAL A 1 177 ? -5.373 1.674 -6.567 1.00 88.75 177 VAL A O 1
ATOM 1419 N N . PRO A 1 178 ? -3.407 0.741 -5.977 1.00 88.50 178 PRO A N 1
ATOM 1420 C CA . PRO A 1 178 ? -2.604 1.790 -6.576 1.00 88.50 178 PRO A CA 1
ATOM 1421 C C . PRO A 1 178 ? -2.418 1.529 -8.072 1.00 88.50 178 PRO A C 1
ATOM 1423 O O . PRO A 1 178 ? -1.997 0.450 -8.497 1.00 88.50 178 PRO A O 1
ATOM 1426 N N . PHE A 1 179 ? -2.687 2.564 -8.855 1.00 89.38 179 PHE A N 1
ATOM 1427 C CA . PHE A 1 179 ? -2.331 2.699 -10.257 1.00 89.38 179 PHE A CA 1
ATOM 1428 C C . PHE A 1 179 ? -1.355 3.863 -10.394 1.00 89.38 179 PHE A C 1
ATOM 1430 O O . PHE A 1 179 ? -1.526 4.892 -9.743 1.00 89.38 179 PHE A O 1
ATOM 1437 N N . TYR A 1 180 ? -0.343 3.741 -11.245 1.00 90.25 180 TYR A N 1
ATOM 1438 C CA . TYR A 1 180 ? 0.562 4.852 -11.505 1.00 90.25 180 TYR A CA 1
ATOM 1439 C C . TYR A 1 180 ? 1.028 4.904 -12.950 1.00 90.25 180 TYR A C 1
ATOM 1441 O O . TYR A 1 180 ? 1.132 3.886 -13.632 1.00 90.25 180 TYR A O 1
ATOM 1449 N N . ILE A 1 181 ? 1.366 6.116 -13.376 1.00 89.06 181 ILE A N 1
ATOM 1450 C CA . ILE A 1 181 ? 2.119 6.399 -14.592 1.00 89.06 181 ILE A CA 1
ATOM 1451 C C . ILE A 1 181 ? 3.395 7.109 -14.160 1.00 89.06 181 ILE A C 1
ATOM 1453 O O . ILE A 1 181 ? 3.367 7.976 -13.290 1.00 89.06 181 ILE A O 1
ATOM 1457 N N . GLY A 1 182 ? 4.529 6.750 -14.738 1.00 86.19 182 GLY A N 1
ATOM 1458 C CA . GLY A 1 182 ? 5.801 7.329 -14.363 1.00 86.19 182 GLY A CA 1
ATOM 1459 C C . GLY A 1 182 ? 6.779 7.486 -15.509 1.00 86.19 182 GLY A C 1
ATOM 1460 O O . GLY A 1 182 ? 6.720 6.777 -16.506 1.00 86.19 182 GLY A O 1
ATOM 1461 N N . LEU A 1 183 ? 7.703 8.424 -15.344 1.00 87.38 183 LEU A N 1
ATOM 1462 C CA . LEU A 1 183 ? 8.853 8.604 -16.212 1.00 87.38 183 LEU A CA 1
ATOM 1463 C C . LEU A 1 183 ? 10.002 7.744 -15.684 1.00 87.38 183 LEU A C 1
ATOM 1465 O O . LEU A 1 183 ? 10.515 7.985 -14.590 1.00 87.38 183 LEU A O 1
ATOM 1469 N N . LYS A 1 184 ? 10.411 6.750 -16.472 1.00 91.75 184 LYS A N 1
ATOM 1470 C CA . LYS A 1 184 ? 11.508 5.837 -16.155 1.00 91.75 184 LYS A CA 1
ATOM 1471 C C . LYS A 1 184 ? 12.775 6.256 -16.886 1.00 91.75 184 LYS A C 1
ATOM 1473 O O . LYS A 1 184 ? 12.768 6.408 -18.108 1.00 91.75 184 LYS A O 1
ATOM 1478 N N . VAL A 1 185 ? 13.866 6.406 -16.143 1.00 88.06 185 VAL A N 1
ATOM 1479 C CA . VAL A 1 185 ? 15.193 6.770 -16.642 1.00 88.06 185 VAL A CA 1
ATOM 1480 C C . VAL A 1 185 ? 16.211 5.713 -16.218 1.00 88.06 185 VAL A C 1
ATOM 1482 O O . VAL A 1 185 ? 16.489 5.519 -15.033 1.00 88.06 185 VAL A O 1
ATOM 1485 N N . LEU A 1 186 ? 16.781 5.036 -17.210 1.00 88.12 186 LEU A N 1
ATOM 1486 C CA . LEU A 1 186 ? 17.822 4.029 -17.066 1.00 88.12 186 LEU A CA 1
ATOM 1487 C C . LEU A 1 186 ? 19.200 4.679 -17.229 1.00 88.12 186 LEU A C 1
ATOM 1489 O O . LEU A 1 186 ? 19.528 5.219 -18.292 1.00 88.12 186 LEU A O 1
ATOM 1493 N N . LEU A 1 187 ?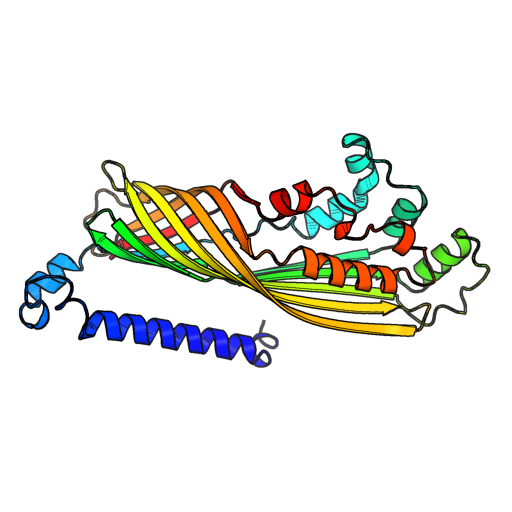 20.015 4.596 -16.183 1.00 85.00 187 LEU A N 1
ATOM 1494 C CA . LEU A 1 187 ? 21.370 5.140 -16.112 1.00 85.00 187 LEU A CA 1
ATOM 1495 C C . LEU A 1 187 ? 22.406 4.021 -15.901 1.00 85.00 187 LEU A C 1
ATOM 1497 O O . LEU A 1 187 ? 22.069 2.860 -15.666 1.00 85.00 187 LEU A O 1
ATOM 1501 N N . GLY A 1 188 ? 23.687 4.381 -16.005 1.00 79.38 188 GLY A N 1
ATOM 1502 C CA . GLY A 1 188 ? 24.812 3.446 -15.927 1.00 79.38 188 GLY A CA 1
ATOM 1503 C C . GLY A 1 188 ? 25.197 2.842 -17.282 1.00 79.38 188 GLY A C 1
ATOM 1504 O O . GLY A 1 188 ? 24.411 2.835 -18.232 1.00 79.38 188 GLY A O 1
ATOM 1505 N N . MET A 1 189 ? 26.432 2.340 -17.380 1.00 70.81 189 MET A N 1
ATOM 1506 C CA . MET A 1 189 ? 26.992 1.797 -18.629 1.00 70.81 189 MET A CA 1
ATOM 1507 C C . MET A 1 189 ? 26.191 0.603 -19.175 1.00 70.81 189 MET A C 1
ATOM 1509 O O . MET A 1 189 ? 26.145 0.418 -20.387 1.00 70.81 189 MET A O 1
ATOM 1513 N N . ASN A 1 190 ? 25.503 -0.144 -18.302 1.00 73.88 190 ASN A N 1
ATOM 1514 C CA . ASN A 1 190 ? 24.696 -1.314 -18.657 1.00 73.88 190 ASN A CA 1
ATOM 1515 C C . ASN A 1 190 ? 23.192 -1.125 -18.369 1.00 73.88 190 ASN A C 1
ATOM 1517 O O . ASN A 1 190 ? 22.471 -2.118 -18.276 1.00 73.88 190 ASN A O 1
ATOM 1521 N N . TYR A 1 191 ? 22.712 0.122 -18.240 1.00 80.56 191 TYR A N 1
ATOM 1522 C CA . TYR A 1 191 ? 21.307 0.451 -17.919 1.00 80.56 191 TYR A CA 1
ATOM 1523 C C . TYR A 1 191 ? 20.814 -0.139 -16.590 1.00 80.56 191 TYR A C 1
ATOM 1525 O O . TYR A 1 191 ? 19.650 -0.498 -16.435 1.00 80.56 191 TYR A O 1
ATOM 1533 N N . ASN A 1 192 ? 21.738 -0.275 -15.652 1.00 84.62 192 ASN A N 1
ATOM 1534 C CA . ASN A 1 192 ? 21.588 -0.993 -14.402 1.00 84.62 192 ASN A CA 1
ATOM 1535 C C . ASN A 1 192 ? 21.127 -0.105 -13.243 1.00 84.62 192 ASN A C 1
ATOM 1537 O O . ASN A 1 192 ? 20.777 -0.647 -12.210 1.00 84.62 192 ASN A O 1
ATOM 1541 N N . ILE A 1 193 ? 21.068 1.219 -13.397 1.00 87.81 193 ILE A N 1
ATOM 1542 C CA . ILE A 1 193 ? 20.450 2.115 -12.409 1.00 87.81 193 ILE A CA 1
ATOM 1543 C C . ILE A 1 193 ? 19.077 2.527 -12.939 1.00 87.81 193 ILE A C 1
ATOM 1545 O O . ILE A 1 193 ? 18.976 3.076 -14.037 1.00 87.81 193 ILE A O 1
ATOM 1549 N N . ILE A 1 194 ? 18.027 2.276 -12.164 1.00 89.62 194 ILE A N 1
ATOM 1550 C CA . ILE A 1 194 ? 16.642 2.601 -12.504 1.00 89.62 194 ILE A CA 1
ATOM 1551 C C . ILE A 1 194 ? 16.205 3.797 -11.666 1.00 89.62 194 ILE A C 1
ATOM 1553 O O . ILE A 1 194 ? 16.247 3.752 -10.443 1.00 89.62 194 ILE A O 1
ATOM 1557 N N . ASN A 1 195 ? 15.722 4.841 -12.326 1.00 91.00 195 ASN A N 1
ATOM 1558 C CA . ASN A 1 195 ? 15.097 5.988 -11.681 1.00 91.00 195 ASN A CA 1
ATOM 1559 C C . ASN A 1 195 ? 13.674 6.081 -12.212 1.00 91.00 195 ASN A C 1
ATOM 1561 O O . ASN A 1 195 ? 13.487 6.065 -13.428 1.00 91.00 195 ASN A O 1
ATOM 1565 N N . THR A 1 196 ? 12.674 6.157 -11.342 1.00 90.94 196 THR A N 1
ATOM 1566 C CA . THR A 1 196 ? 11.276 6.258 -11.778 1.00 90.94 196 THR A CA 1
ATOM 1567 C C . THR A 1 196 ? 10.565 7.355 -11.009 1.00 90.94 196 THR A C 1
ATOM 1569 O O . THR A 1 196 ? 10.360 7.236 -9.806 1.00 90.94 196 THR A O 1
ATOM 1572 N N . PHE A 1 197 ? 10.154 8.407 -11.711 1.00 90.69 197 PHE A N 1
ATOM 1573 C CA . PHE A 1 197 ? 9.249 9.421 -11.173 1.00 90.69 197 PHE A CA 1
ATOM 1574 C C . PHE A 1 197 ? 7.822 8.974 -11.445 1.00 90.69 197 PHE A C 1
ATOM 1576 O O . PHE A 1 197 ? 7.455 8.849 -12.607 1.00 90.69 197 PHE A O 1
ATOM 1583 N N . LYS A 1 198 ? 7.023 8.712 -10.416 1.00 91.06 198 LYS A N 1
ATOM 1584 C CA . LYS A 1 198 ? 5.660 8.193 -10.535 1.00 91.06 198 LYS A CA 1
ATOM 1585 C C . LYS A 1 198 ? 4.640 9.231 -10.098 1.00 91.06 198 LYS A C 1
ATOM 1587 O O . LYS A 1 198 ? 4.789 9.856 -9.052 1.00 91.06 198 LYS A O 1
ATOM 1592 N N . PHE A 1 199 ? 3.560 9.291 -10.853 1.00 90.06 199 PHE A N 1
ATOM 1593 C CA . PHE A 1 199 ? 2.312 9.957 -10.528 1.00 90.06 199 PHE A CA 1
ATOM 1594 C C . PHE A 1 199 ? 1.262 8.866 -10.378 1.00 90.06 199 PHE A C 1
ATOM 1596 O O . PHE A 1 199 ? 1.001 8.116 -11.321 1.00 90.06 199 PHE A O 1
ATOM 1603 N N . GLY A 1 200 ? 0.718 8.725 -9.177 1.00 86.94 200 GLY A N 1
ATOM 1604 C CA . GLY A 1 200 ? -0.163 7.623 -8.845 1.00 86.94 200 GLY A CA 1
ATOM 1605 C C . GLY A 1 200 ? -1.494 8.060 -8.270 1.00 86.94 200 GLY A C 1
ATOM 1606 O O . GLY A 1 200 ? -1.619 9.097 -7.620 1.00 86.94 200 GLY A O 1
ATOM 1607 N N . ILE A 1 201 ? -2.484 7.219 -8.526 1.00 87.94 201 ILE A N 1
ATOM 1608 C CA . ILE A 1 201 ? -3.826 7.277 -7.975 1.00 87.94 201 ILE A CA 1
ATOM 1609 C C . ILE A 1 201 ? -4.022 5.984 -7.201 1.00 87.94 201 ILE A C 1
ATOM 1611 O O . ILE A 1 201 ? -3.804 4.896 -7.728 1.00 87.94 201 ILE A O 1
ATOM 1615 N N . GLU A 1 202 ? -4.437 6.087 -5.952 1.00 85.88 202 GLU A N 1
ATOM 1616 C CA . GLU A 1 202 ? -4.702 4.931 -5.115 1.00 85.88 202 GLU A CA 1
ATOM 1617 C C . GLU A 1 202 ? -6.152 4.951 -4.656 1.00 85.88 202 GLU A C 1
ATOM 1619 O O . GLU A 1 202 ? -6.572 5.840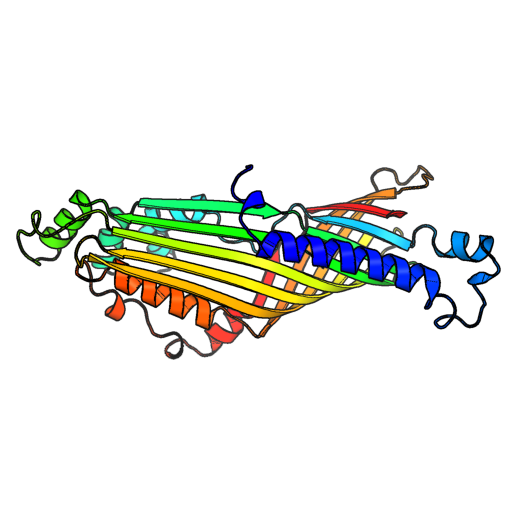 -3.919 1.00 85.88 202 GLU A O 1
ATOM 1624 N N . SER A 1 203 ? -6.922 3.965 -5.114 1.00 87.75 203 SER A N 1
ATOM 1625 C CA . SER A 1 203 ? -8.277 3.743 -4.610 1.00 87.75 203 SER A CA 1
ATOM 1626 C C . SER A 1 203 ? -8.202 2.942 -3.321 1.00 87.75 203 SER A C 1
ATOM 1628 O O . SER A 1 203 ? -7.554 1.891 -3.283 1.00 87.75 203 SER A O 1
ATOM 1630 N N . ILE A 1 204 ? -8.856 3.435 -2.275 1.00 85.06 204 ILE A N 1
ATOM 1631 C CA . ILE A 1 204 ? -8.858 2.820 -0.953 1.00 85.06 204 ILE A CA 1
ATOM 1632 C C . ILE A 1 204 ? -10.301 2.531 -0.579 1.00 85.06 204 ILE A C 1
ATOM 1634 O O . ILE A 1 204 ? -11.096 3.442 -0.373 1.00 85.06 204 ILE A O 1
ATOM 1638 N N . ILE A 1 205 ? -10.627 1.245 -0.517 1.00 87.56 205 ILE A N 1
ATOM 1639 C CA . ILE A 1 205 ? -11.928 0.756 -0.074 1.00 87.56 205 ILE A CA 1
ATOM 1640 C C . ILE A 1 205 ? -11.764 0.341 1.380 1.00 87.56 205 ILE A C 1
ATOM 1642 O O . ILE A 1 205 ? -11.045 -0.611 1.700 1.00 87.56 205 ILE A O 1
ATOM 1646 N N . SER A 1 206 ? -12.407 1.097 2.251 1.00 83.38 206 SER A N 1
ATOM 1647 C CA . SER A 1 206 ? -12.423 0.923 3.690 1.00 83.38 206 SER A CA 1
ATOM 1648 C C . SER A 1 206 ? -13.769 0.322 4.082 1.00 83.38 206 SER A C 1
ATOM 1650 O O . SER A 1 206 ? -14.823 0.756 3.623 1.00 83.38 206 SER A O 1
ATOM 1652 N N . LYS A 1 207 ? -13.738 -0.724 4.901 1.00 89.06 207 LYS A N 1
ATOM 1653 C CA . LYS A 1 207 ? -14.936 -1.378 5.411 1.00 89.06 207 LYS A CA 1
ATOM 1654 C C . LYS A 1 207 ? -14.768 -1.649 6.893 1.00 89.06 207 LYS A C 1
ATOM 1656 O O . LYS A 1 207 ? -13.954 -2.492 7.271 1.00 89.06 207 LYS A O 1
ATOM 1661 N N . VAL A 1 208 ? -15.544 -0.947 7.706 1.00 86.38 208 VAL A N 1
ATOM 1662 C CA . VAL A 1 208 ? -15.528 -1.048 9.164 1.00 86.38 208 VAL A CA 1
ATOM 1663 C C . VAL A 1 208 ? -16.866 -1.612 9.624 1.00 86.38 208 VAL A C 1
ATOM 1665 O O . VAL A 1 208 ? -17.927 -1.074 9.315 1.00 86.38 208 VAL A O 1
ATOM 1668 N N . GLU A 1 209 ? -16.819 -2.742 10.317 1.00 89.88 209 GLU A N 1
ATOM 1669 C CA . GLU A 1 209 ? -17.977 -3.445 10.859 1.00 89.88 209 GLU A CA 1
ATOM 1670 C C . GLU A 1 209 ? -17.780 -3.620 12.363 1.00 89.88 209 GLU A C 1
ATOM 1672 O O . GLU A 1 209 ? -16.789 -4.216 12.781 1.00 89.88 209 GLU A O 1
ATOM 1677 N N . THR A 1 210 ? -18.731 -3.153 13.166 1.00 86.56 210 THR A N 1
ATOM 1678 C CA . THR A 1 210 ? -18.735 -3.378 14.612 1.00 86.56 210 THR A CA 1
ATOM 1679 C C . THR A 1 210 ? -20.031 -4.059 15.015 1.00 86.56 210 THR A C 1
ATOM 1681 O O . THR A 1 210 ? -21.120 -3.664 14.608 1.00 86.56 210 THR A O 1
ATOM 1684 N N . VAL A 1 211 ? -19.918 -5.087 15.843 1.00 88.94 211 VAL A N 1
ATOM 1685 C CA . VAL A 1 211 ? -21.027 -5.719 16.552 1.00 88.94 211 VAL A CA 1
ATOM 1686 C C . VAL A 1 211 ? -20.671 -5.645 18.021 1.00 88.94 211 VAL A C 1
ATOM 1688 O O . VAL A 1 211 ? -19.669 -6.218 18.432 1.00 88.94 211 VAL A O 1
ATOM 1691 N N . ASN A 1 212 ? -21.458 -4.919 18.802 1.00 83.62 212 ASN A N 1
ATOM 1692 C CA . ASN A 1 212 ? -21.250 -4.808 20.234 1.00 83.62 212 ASN A CA 1
ATOM 1693 C C . ASN A 1 212 ? -22.231 -5.735 20.958 1.00 83.62 212 ASN A C 1
ATOM 1695 O O . ASN A 1 212 ? -23.446 -5.558 20.879 1.00 83.62 212 ASN A O 1
ATOM 1699 N N . GLY A 1 213 ? -21.695 -6.733 21.654 1.00 80.25 213 GLY A N 1
ATOM 1700 C CA . GLY A 1 213 ? -22.464 -7.722 22.398 1.00 80.25 213 GLY A CA 1
ATOM 1701 C C . GLY A 1 213 ? -23.047 -7.213 23.718 1.00 80.25 213 GLY A C 1
ATOM 1702 O O . GLY A 1 213 ? -23.945 -7.853 24.257 1.00 80.25 213 GLY A O 1
ATOM 1703 N N . VAL A 1 214 ? -22.583 -6.067 24.226 1.00 80.75 214 VAL A N 1
ATOM 1704 C CA . VAL A 1 214 ? -23.099 -5.405 25.439 1.00 80.75 214 VAL A CA 1
ATOM 1705 C C . VAL A 1 214 ? -24.287 -4.506 25.107 1.00 80.75 214 VAL A C 1
ATOM 1707 O O . VAL A 1 214 ? -25.319 -4.569 25.764 1.00 80.75 214 VAL A O 1
ATOM 1710 N N . THR A 1 215 ? -24.162 -3.675 24.070 1.00 80.56 215 THR A N 1
ATOM 1711 C CA . THR A 1 215 ? -25.205 -2.707 23.680 1.00 80.56 215 THR A CA 1
ATOM 1712 C C . THR A 1 215 ? -26.163 -3.244 22.615 1.00 80.56 215 THR A C 1
ATOM 1714 O O . THR A 1 215 ? -27.203 -2.642 22.364 1.00 80.56 215 THR A O 1
ATOM 1717 N N . GLY A 1 216 ? -25.820 -4.352 21.950 1.00 78.75 216 GLY A N 1
ATOM 1718 C CA . GLY A 1 216 ? -26.575 -4.915 20.827 1.00 78.75 216 GLY A CA 1
ATOM 1719 C C . GLY A 1 216 ? -26.426 -4.139 19.511 1.00 78.75 216 GLY A C 1
ATOM 1720 O O . GLY A 1 216 ? -26.984 -4.550 18.491 1.00 78.75 216 GLY A O 1
ATOM 1721 N N . ILE A 1 217 ? -25.673 -3.034 19.506 1.00 82.88 217 ILE A N 1
ATOM 1722 C CA . ILE A 1 217 ? -25.502 -2.166 18.338 1.00 82.88 217 ILE A CA 1
ATOM 1723 C C . ILE A 1 217 ? -24.675 -2.882 17.268 1.00 82.88 217 ILE A C 1
ATOM 1725 O O . ILE A 1 217 ? -23.632 -3.481 17.542 1.00 82.88 217 ILE A O 1
ATOM 1729 N N . ARG A 1 218 ? -25.136 -2.779 16.018 1.00 87.94 218 ARG A N 1
ATOM 1730 C CA . ARG A 1 218 ? -24.414 -3.241 14.832 1.00 87.94 218 ARG A CA 1
ATOM 1731 C C . ARG A 1 218 ? -24.212 -2.080 13.879 1.00 87.94 218 ARG A C 1
ATOM 1733 O O . ARG A 1 218 ? -25.185 -1.491 13.416 1.00 87.94 218 ARG A O 1
ATOM 1740 N N . THR A 1 219 ? -22.962 -1.789 13.556 1.00 87.06 219 THR A N 1
ATOM 1741 C CA . THR A 1 219 ? -22.599 -0.765 12.582 1.00 87.06 219 THR A CA 1
ATOM 1742 C C . THR A 1 219 ? -21.817 -1.392 11.443 1.00 87.06 219 THR A C 1
ATOM 1744 O O . THR A 1 219 ? -21.037 -2.330 11.616 1.00 87.06 219 THR A O 1
ATOM 1747 N N . LYS A 1 220 ? -22.070 -0.892 10.238 1.00 89.44 220 LYS A N 1
ATOM 1748 C CA . LYS A 1 220 ? -21.344 -1.270 9.034 1.00 89.44 220 LYS A CA 1
ATOM 1749 C C . LYS A 1 220 ? -21.191 -0.030 8.180 1.00 89.44 220 LYS A C 1
ATOM 1751 O O . LYS A 1 220 ? -22.186 0.550 7.753 1.00 89.44 220 LYS A O 1
ATOM 1756 N N . ARG A 1 221 ? -19.947 0.335 7.916 1.00 84.50 221 ARG A N 1
ATOM 1757 C CA . ARG A 1 221 ? -19.581 1.479 7.096 1.00 84.50 221 ARG A CA 1
ATOM 1758 C C . ARG A 1 221 ? -18.640 1.017 6.001 1.00 84.50 221 ARG A C 1
ATOM 1760 O O . ARG A 1 221 ? -17.706 0.260 6.256 1.00 84.50 221 ARG A O 1
ATOM 1767 N N . GLU A 1 222 ? -18.926 1.440 4.781 1.00 88.62 222 GLU A N 1
ATOM 1768 C CA . GLU A 1 222 ? -18.098 1.175 3.613 1.00 88.62 222 GLU A CA 1
ATOM 1769 C C . GLU A 1 222 ? -17.830 2.505 2.916 1.00 88.62 222 GLU A C 1
ATOM 1771 O O . GLU A 1 222 ? -18.762 3.208 2.527 1.00 88.62 222 GLU A O 1
ATOM 1776 N N . THR A 1 223 ? -16.558 2.866 2.815 1.00 84.12 223 THR A N 1
ATOM 1777 C CA . THR A 1 223 ? -16.083 4.116 2.226 1.00 84.12 223 THR A CA 1
ATOM 1778 C C . THR A 1 223 ? -15.118 3.793 1.096 1.00 84.12 223 THR A C 1
ATOM 1780 O O . THR A 1 223 ? -14.299 2.880 1.190 1.00 84.12 223 THR A O 1
ATOM 1783 N N . THR A 1 224 ? -15.254 4.503 -0.021 1.00 86.75 224 THR A N 1
ATOM 1784 C CA . THR A 1 224 ? -14.328 4.400 -1.152 1.00 86.75 224 THR A CA 1
ATOM 1785 C C . THR A 1 224 ? -13.734 5.769 -1.388 1.00 86.75 224 THR A C 1
ATOM 1787 O O . THR A 1 224 ? -14.414 6.669 -1.874 1.00 86.75 224 THR A O 1
ATOM 1790 N N . ASP A 1 225 ? -12.458 5.902 -1.056 1.00 84.62 225 ASP A N 1
ATOM 1791 C CA . ASP A 1 225 ? -11.710 7.135 -1.219 1.00 84.62 225 ASP A CA 1
ATOM 1792 C C . ASP A 1 225 ? -10.624 6.987 -2.278 1.00 84.62 225 ASP A C 1
ATOM 1794 O O . ASP A 1 225 ? -10.229 5.892 -2.684 1.00 84.62 225 ASP A O 1
ATOM 1798 N N . THR A 1 226 ? -10.132 8.126 -2.753 1.00 87.06 226 THR A N 1
ATOM 1799 C CA . THR A 1 226 ? -9.056 8.189 -3.741 1.00 87.06 226 THR A CA 1
ATOM 1800 C C . THR A 1 226 ? -7.954 9.107 -3.242 1.00 87.06 226 THR A C 1
ATOM 1802 O O . THR A 1 226 ? -8.185 10.300 -3.023 1.00 87.06 226 THR A O 1
ATOM 1805 N N . ALA A 1 227 ? -6.757 8.543 -3.099 1.00 85.50 227 ALA A N 1
ATOM 1806 C CA . ALA A 1 227 ? -5.529 9.259 -2.800 1.00 85.50 227 ALA A CA 1
ATOM 1807 C C . ALA A 1 227 ? -4.744 9.537 -4.089 1.00 85.50 227 ALA A C 1
ATOM 1809 O O . ALA A 1 227 ? -4.782 8.753 -5.039 1.00 85.50 227 ALA A O 1
ATOM 1810 N N . LEU A 1 228 ? -4.016 10.651 -4.116 1.00 89.31 228 LEU A N 1
ATOM 1811 C CA . LEU A 1 228 ? -3.154 11.046 -5.232 1.00 89.31 228 LEU A CA 1
ATOM 1812 C C . LEU A 1 228 ? -1.743 11.248 -4.705 1.00 89.31 228 LEU A C 1
ATOM 1814 O O . LEU A 1 228 ? -1.572 11.955 -3.712 1.00 89.31 228 LEU A O 1
ATOM 1818 N N . TYR A 1 229 ? -0.743 10.670 -5.366 1.00 88.62 229 TYR A N 1
ATOM 1819 C CA . TYR A 1 229 ? 0.646 10.778 -4.935 1.00 88.62 229 TYR A CA 1
ATOM 1820 C C . TYR A 1 229 ? 1.616 11.057 -6.073 1.00 88.62 229 TYR A C 1
ATOM 1822 O O . TYR A 1 229 ? 1.414 10.659 -7.220 1.00 88.62 229 TYR A O 1
ATOM 1830 N N . ILE A 1 230 ? 2.715 11.706 -5.707 1.00 89.38 230 ILE A N 1
ATOM 1831 C CA . ILE A 1 230 ? 3.906 11.860 -6.536 1.00 89.38 230 ILE A CA 1
ATOM 1832 C C . ILE A 1 230 ? 5.052 11.207 -5.777 1.00 89.38 230 ILE A C 1
ATOM 1834 O O . ILE A 1 230 ? 5.190 11.402 -4.573 1.00 89.38 230 ILE A O 1
ATOM 1838 N N . SER A 1 231 ? 5.860 10.400 -6.451 1.00 92.38 231 SER A N 1
ATOM 1839 C CA . SER A 1 231 ? 6.982 9.709 -5.812 1.00 92.38 231 SER A CA 1
ATOM 1840 C C . SER A 1 231 ? 8.149 9.530 -6.762 1.00 92.38 231 SER A C 1
ATOM 1842 O O . SER A 1 231 ? 7.992 9.520 -7.979 1.00 92.38 231 SER A O 1
ATOM 1844 N N . TYR A 1 232 ? 9.326 9.378 -6.185 1.00 91.06 232 TYR A N 1
ATOM 1845 C CA . TYR A 1 232 ? 10.561 9.064 -6.865 1.00 91.06 232 TYR A CA 1
ATOM 1846 C C . TYR A 1 232 ? 11.109 7.760 -6.299 1.00 91.06 232 TYR A C 1
ATOM 1848 O O . TYR A 1 232 ? 11.307 7.635 -5.092 1.00 91.06 232 TYR A O 1
ATOM 1856 N N . GLU A 1 233 ? 11.355 6.797 -7.178 1.00 91.69 233 GLU A N 1
ATOM 1857 C CA . GLU A 1 233 ? 11.948 5.507 -6.849 1.00 91.69 233 GLU A CA 1
ATOM 1858 C C . GLU A 1 233 ? 13.348 5.411 -7.456 1.00 91.69 233 GLU A C 1
ATOM 1860 O O . GLU A 1 233 ? 13.514 5.570 -8.671 1.00 91.69 233 GLU A O 1
ATOM 1865 N N . LEU A 1 234 ? 14.334 5.097 -6.614 1.00 91.06 234 LEU A N 1
ATOM 1866 C CA . LEU A 1 234 ? 15.685 4.752 -7.036 1.00 91.06 234 LEU A CA 1
ATOM 1867 C C . LEU A 1 234 ? 15.905 3.254 -6.854 1.00 91.06 234 LEU A C 1
ATOM 1869 O O . LEU A 1 234 ? 15.721 2.710 -5.763 1.00 91.06 234 LEU A O 1
ATOM 1873 N N . GLY A 1 235 ? 16.377 2.602 -7.906 1.00 90.75 235 GLY A N 1
ATOM 1874 C CA . GLY A 1 235 ? 16.703 1.192 -7.882 1.00 90.75 235 GLY A CA 1
ATOM 1875 C C . GLY A 1 235 ? 17.813 0.794 -8.828 1.00 90.75 235 GLY A C 1
ATOM 1876 O O . GLY A 1 235 ? 18.480 1.614 -9.459 1.00 90.75 235 GLY A O 1
ATOM 1877 N N . TRP A 1 236 ? 18.015 -0.508 -8.890 1.00 90.31 236 TRP A N 1
ATOM 1878 C CA . TRP A 1 236 ? 19.096 -1.151 -9.596 1.00 90.31 236 TRP A CA 1
ATOM 1879 C C . TRP A 1 236 ? 18.593 -2.434 -10.257 1.00 90.31 236 TRP A C 1
ATOM 1881 O O . TRP A 1 236 ? 17.737 -3.140 -9.729 1.00 90.31 236 TRP A O 1
ATOM 1891 N N . SER A 1 237 ? 19.142 -2.737 -11.427 1.00 88.81 237 SER A N 1
ATOM 1892 C CA . SER A 1 237 ? 18.824 -3.912 -12.228 1.00 88.81 237 SER A CA 1
ATOM 1893 C C . SER A 1 237 ? 20.072 -4.742 -12.498 1.00 88.81 237 SER A C 1
ATOM 1895 O O . SER A 1 237 ? 21.114 -4.217 -12.904 1.00 88.81 237 SER A O 1
ATOM 1897 N N . ILE A 1 238 ? 19.972 -6.052 -12.291 1.00 87.94 238 ILE A N 1
ATOM 1898 C CA . ILE A 1 238 ? 21.013 -7.026 -12.623 1.00 87.94 238 ILE A CA 1
ATOM 1899 C C . ILE A 1 238 ? 20.502 -7.912 -13.753 1.00 87.94 238 ILE A C 1
ATOM 1901 O O . ILE A 1 238 ? 19.567 -8.693 -13.583 1.00 87.94 238 ILE A O 1
ATOM 1905 N N . ASN A 1 239 ? 21.155 -7.827 -14.912 1.00 85.00 239 ASN A N 1
ATOM 1906 C CA . ASN A 1 239 ? 20.900 -8.732 -16.031 1.00 85.00 239 ASN A CA 1
ATOM 1907 C C . ASN A 1 239 ? 21.386 -10.143 -15.681 1.00 85.00 239 ASN A C 1
ATOM 1909 O O . ASN A 1 239 ? 22.561 -10.324 -15.364 1.00 85.00 239 ASN A O 1
ATOM 1913 N N . LEU A 1 240 ? 20.514 -11.145 -15.810 1.00 83.38 240 LEU A N 1
ATOM 1914 C CA . LEU A 1 240 ? 20.849 -12.530 -15.454 1.00 83.38 240 LEU A CA 1
ATOM 1915 C C . LEU A 1 240 ? 21.810 -13.189 -16.454 1.00 83.38 240 LEU A C 1
ATOM 1917 O O . LEU A 1 240 ? 22.629 -14.023 -16.078 1.00 83.38 240 LEU A O 1
ATOM 1921 N N . PHE A 1 241 ? 21.751 -12.791 -17.730 1.00 83.25 241 PHE A N 1
ATOM 1922 C CA . PHE A 1 241 ? 22.574 -13.368 -18.800 1.00 83.25 241 PHE A CA 1
ATOM 1923 C C . PHE A 1 241 ? 23.235 -12.282 -19.664 1.00 83.25 241 PHE A C 1
ATOM 1925 O O . PHE A 1 241 ? 22.909 -12.142 -20.843 1.00 83.25 241 PHE A O 1
ATOM 1932 N N . PRO A 1 242 ? 24.193 -11.508 -19.122 1.00 70.50 242 PRO A N 1
ATOM 1933 C CA . PRO A 1 242 ? 24.736 -10.323 -19.795 1.00 70.50 242 PRO A CA 1
ATOM 1934 C C . PRO A 1 242 ? 25.513 -10.641 -21.083 1.00 70.50 242 PRO A C 1
ATOM 1936 O O . PRO A 1 242 ? 25.615 -9.792 -21.962 1.00 70.50 242 PRO A O 1
ATOM 1939 N N . LYS A 1 243 ? 26.054 -11.861 -21.209 1.00 69.56 243 LYS A N 1
ATOM 1940 C CA . LYS A 1 243 ? 26.891 -12.287 -22.345 1.00 69.56 243 LYS A CA 1
ATOM 1941 C C . LYS A 1 243 ? 26.121 -13.013 -23.458 1.00 69.56 243 LYS A C 1
ATOM 1943 O O . LYS A 1 243 ? 26.718 -13.339 -24.480 1.00 69.56 243 LYS A O 1
ATOM 1948 N N . LYS A 1 244 ? 24.821 -13.292 -23.286 1.00 70.38 244 LYS A N 1
ATOM 1949 C CA . LYS A 1 244 ? 24.000 -13.977 -24.301 1.00 70.38 244 LYS A CA 1
ATOM 1950 C C . LYS A 1 244 ? 23.077 -12.988 -25.006 1.00 70.38 244 LYS A C 1
ATOM 1952 O O . LYS A 1 244 ? 22.326 -12.258 -24.368 1.00 70.38 244 LYS A O 1
ATOM 1957 N N . ASN A 1 245 ? 23.101 -12.996 -26.338 1.00 66.31 245 ASN A N 1
ATOM 1958 C CA . ASN A 1 245 ? 22.293 -12.096 -27.160 1.00 66.31 245 ASN A CA 1
ATOM 1959 C C . ASN A 1 245 ? 20.918 -12.719 -27.452 1.00 66.31 245 ASN A C 1
ATOM 1961 O O . ASN A 1 245 ? 20.621 -13.154 -28.564 1.00 66.31 245 ASN A O 1
ATOM 1965 N N . TRP A 1 246 ? 20.103 -12.853 -26.409 1.00 69.94 246 TRP A N 1
ATOM 1966 C CA . TRP A 1 246 ? 18.744 -13.376 -26.526 1.00 69.94 246 TRP A CA 1
ATOM 1967 C C . TRP A 1 246 ? 17.776 -12.305 -27.024 1.00 69.94 246 TRP A C 1
ATOM 1969 O O . TRP A 1 246 ? 17.981 -11.112 -26.812 1.00 69.94 246 TRP A O 1
ATOM 1979 N N . ARG A 1 247 ? 16.690 -12.747 -27.674 1.00 67.06 247 ARG A N 1
ATOM 1980 C CA . ARG A 1 247 ? 15.573 -11.864 -28.059 1.00 67.06 247 ARG A CA 1
ATOM 1981 C C . ARG A 1 247 ? 14.891 -11.231 -26.846 1.00 67.06 247 ARG A C 1
ATOM 1983 O O . ARG A 1 247 ? 14.246 -10.207 -26.990 1.00 67.06 247 ARG A O 1
ATOM 1990 N N . VAL A 1 248 ? 15.035 -11.863 -25.686 1.00 75.25 248 VAL A N 1
ATOM 1991 C CA . VAL A 1 248 ? 14.444 -11.453 -24.422 1.00 75.25 248 VAL A CA 1
ATOM 1992 C C . VAL A 1 248 ? 15.543 -11.433 -23.367 1.00 75.25 248 VAL A C 1
ATOM 1994 O O . VAL A 1 248 ? 16.276 -12.413 -23.221 1.00 75.25 248 VAL A O 1
ATOM 1997 N N . LYS A 1 249 ? 15.668 -10.320 -22.642 1.00 82.38 249 LYS A N 1
ATOM 1998 C CA . LYS A 1 249 ? 16.680 -10.118 -21.599 1.00 82.38 249 LYS A CA 1
ATOM 1999 C C . LYS A 1 249 ? 16.001 -10.084 -20.227 1.00 82.38 249 LYS A C 1
ATOM 2001 O O . LYS A 1 249 ? 15.361 -9.080 -19.914 1.00 82.38 249 LYS A O 1
ATOM 2006 N N . PRO A 1 250 ? 16.104 -11.160 -19.429 1.00 87.12 250 PRO A N 1
ATOM 2007 C CA . PRO A 1 250 ? 15.590 -11.167 -18.069 1.00 87.12 250 PRO A CA 1
ATOM 2008 C C . PRO A 1 250 ? 16.580 -10.501 -17.101 1.00 87.12 250 PRO A C 1
ATOM 2010 O O . PRO A 1 250 ? 17.795 -10.729 -17.168 1.00 87.12 250 PRO A O 1
ATOM 2013 N N . SER A 1 251 ? 16.048 -9.712 -16.177 1.00 87.94 251 SER A N 1
ATOM 2014 C CA . SER A 1 251 ? 16.779 -9.057 -15.098 1.00 87.94 251 SER A CA 1
ATOM 2015 C C . SER A 1 251 ? 16.067 -9.226 -13.759 1.00 87.94 251 SER A C 1
ATOM 2017 O O . SER A 1 251 ? 14.856 -9.448 -13.698 1.00 87.94 251 SER A O 1
ATOM 2019 N N . ILE A 1 252 ? 16.842 -9.129 -12.683 1.00 89.94 252 ILE A N 1
ATOM 2020 C CA . ILE A 1 252 ? 16.329 -8.944 -11.327 1.00 89.94 252 ILE A CA 1
ATOM 2021 C C . ILE A 1 252 ? 16.444 -7.464 -10.999 1.00 89.94 252 ILE A C 1
ATOM 2023 O O . ILE A 1 252 ? 17.523 -6.885 -11.139 1.00 89.94 252 ILE A O 1
ATOM 2027 N N . ASP A 1 253 ? 15.348 -6.883 -10.534 1.00 87.44 253 ASP A N 1
ATOM 2028 C CA . ASP A 1 253 ? 15.282 -5.483 -10.151 1.00 87.44 253 ASP A CA 1
ATOM 2029 C C . ASP A 1 253 ? 15.077 -5.381 -8.641 1.00 87.44 253 ASP A C 1
ATOM 2031 O O . ASP A 1 253 ? 14.180 -6.010 -8.073 1.00 87.44 253 ASP A O 1
ATOM 2035 N N . PHE A 1 254 ? 15.895 -4.556 -8.000 1.00 88.81 254 PHE A N 1
ATOM 2036 C CA . PHE A 1 254 ? 15.760 -4.198 -6.597 1.00 88.81 254 PHE A CA 1
ATOM 2037 C C . PHE A 1 254 ? 15.815 -2.687 -6.459 1.00 88.81 254 PHE A C 1
ATOM 2039 O O . PHE A 1 254 ? 16.677 -2.032 -7.040 1.00 88.81 254 PHE A O 1
ATOM 2046 N N . SER A 1 255 ? 14.912 -2.126 -5.673 1.00 85.69 255 SER A N 1
ATOM 2047 C CA . SER A 1 255 ? 14.916 -0.690 -5.406 1.00 85.69 255 SER A CA 1
ATOM 2048 C C . SER A 1 255 ? 15.469 -0.409 -4.032 1.00 85.69 255 SER A C 1
ATOM 2050 O O . SER A 1 255 ? 15.256 -1.188 -3.118 1.00 85.69 255 SER A O 1
ATOM 2052 N N . LEU A 1 256 ? 16.215 0.680 -3.890 1.00 85.69 256 LEU A N 1
ATOM 2053 C CA . LEU A 1 256 ? 16.824 1.072 -2.623 1.00 85.69 256 LEU A CA 1
ATOM 2054 C C . LEU A 1 256 ? 15.810 1.835 -1.777 1.00 85.69 256 LEU A C 1
ATOM 2056 O O . LEU A 1 256 ? 15.589 1.499 -0.615 1.00 85.69 256 LEU A O 1
ATOM 2060 N N . PHE A 1 257 ? 15.152 2.826 -2.380 1.00 87.12 257 PHE A N 1
ATOM 2061 C CA . PHE A 1 257 ? 14.131 3.614 -1.707 1.00 87.12 257 PHE A CA 1
ATOM 2062 C C . PHE A 1 257 ? 13.116 4.219 -2.680 1.00 87.12 257 PHE A C 1
ATOM 2064 O O . PHE A 1 257 ? 13.396 4.430 -3.862 1.00 87.12 257 PHE A O 1
ATOM 2071 N N . GLU A 1 258 ? 11.941 4.529 -2.143 1.00 88.50 258 GLU A N 1
ATOM 2072 C CA . GLU A 1 258 ? 10.933 5.391 -2.750 1.00 88.50 258 GLU A CA 1
ATOM 2073 C C . GLU A 1 258 ? 10.626 6.524 -1.772 1.00 88.50 258 GLU A C 1
ATOM 2075 O O . GLU A 1 258 ? 10.374 6.276 -0.592 1.00 88.50 258 GLU A O 1
ATOM 2080 N N . ILE A 1 259 ? 10.689 7.763 -2.258 1.00 86.31 259 ILE A N 1
ATOM 2081 C CA . ILE A 1 259 ? 10.351 8.968 -1.497 1.00 86.31 259 ILE A CA 1
ATOM 2082 C C . ILE A 1 259 ? 9.315 9.744 -2.296 1.00 86.31 259 ILE A C 1
ATOM 2084 O O . ILE A 1 259 ? 9.486 9.995 -3.487 1.00 86.31 259 ILE A O 1
ATOM 2088 N N . GLY A 1 260 ? 8.233 10.139 -1.648 1.00 87.81 260 GLY A N 1
ATOM 2089 C CA . GLY A 1 260 ? 7.134 10.833 -2.283 1.00 87.81 260 GLY A CA 1
ATOM 2090 C C . GLY A 1 260 ? 6.205 11.499 -1.291 1.00 87.81 260 GLY A C 1
ATOM 2091 O O . GLY A 1 260 ? 6.453 11.534 -0.085 1.00 87.81 260 GLY A O 1
ATOM 2092 N N . TYR A 1 261 ? 5.111 12.012 -1.832 1.00 86.88 261 TYR A N 1
ATOM 2093 C CA . TYR A 1 261 ? 4.119 12.775 -1.103 1.00 86.88 261 TYR A CA 1
ATOM 2094 C C . TYR A 1 261 ? 2.719 12.524 -1.671 1.00 86.88 261 TYR A C 1
ATOM 2096 O O . TYR A 1 261 ? 2.518 12.548 -2.889 1.00 86.88 261 TYR A O 1
ATOM 2104 N N . TYR A 1 262 ? 1.752 12.294 -0.787 1.00 84.81 262 TYR A N 1
ATOM 2105 C CA . TYR A 1 262 ? 0.332 12.276 -1.108 1.00 84.81 262 TYR A CA 1
ATOM 2106 C C . TYR A 1 262 ? -0.181 13.710 -1.183 1.00 84.81 262 TYR A C 1
ATOM 2108 O O . TYR A 1 262 ? -0.401 14.354 -0.164 1.00 84.81 262 TYR A O 1
ATOM 2116 N N . VAL A 1 263 ? -0.409 14.196 -2.402 1.00 87.44 263 VAL A N 1
ATOM 2117 C CA . VAL A 1 263 ? -1.030 15.507 -2.652 1.00 87.44 263 VAL A CA 1
ATOM 2118 C C . VAL A 1 263 ? -2.471 15.522 -2.140 1.00 87.44 263 VAL A C 1
ATOM 2120 O O . VAL A 1 263 ? -2.950 16.529 -1.631 1.00 87.44 263 VAL A O 1
ATOM 2123 N N . LYS A 1 264 ? -3.155 14.380 -2.253 1.00 84.44 264 LYS A N 1
ATOM 2124 C CA . LYS A 1 264 ? -4.441 14.133 -1.606 1.00 84.44 264 LYS A CA 1
ATOM 2125 C C . LYS A 1 264 ? -4.318 12.878 -0.761 1.00 84.44 264 LYS A C 1
ATOM 2127 O O . LYS A 1 264 ? -4.121 11.790 -1.305 1.00 84.44 264 LYS A O 1
ATOM 2132 N N . ASN A 1 265 ? -4.455 13.044 0.547 1.00 77.50 265 ASN A N 1
ATOM 2133 C CA . ASN A 1 265 ? -4.409 11.965 1.519 1.00 77.50 265 ASN A CA 1
ATOM 2134 C C . ASN A 1 265 ? -5.824 11.587 1.980 1.00 77.50 265 ASN A C 1
ATOM 2136 O O . ASN A 1 265 ? -6.725 12.422 1.999 1.00 77.50 265 ASN A O 1
ATOM 2140 N N . VAL A 1 266 ? -6.010 10.327 2.359 1.00 80.06 266 VAL A N 1
ATOM 2141 C CA . VAL A 1 266 ? -7.279 9.777 2.859 1.00 80.06 266 VAL A CA 1
ATOM 2142 C C . VAL A 1 266 ? -7.194 9.355 4.330 1.00 80.06 266 VAL A C 1
ATOM 2144 O O . VAL A 1 266 ? -8.189 8.935 4.914 1.00 80.06 266 VAL A O 1
ATOM 2147 N N . ASN A 1 267 ? -6.012 9.468 4.948 1.00 79.06 267 ASN A N 1
ATOM 2148 C CA . ASN A 1 267 ? -5.764 8.986 6.307 1.00 79.06 267 ASN A CA 1
ATOM 2149 C C . ASN A 1 267 ? -6.683 9.630 7.353 1.00 79.06 267 ASN A C 1
ATOM 2151 O O . ASN A 1 267 ? -7.114 8.930 8.263 1.00 79.06 267 ASN A O 1
ATOM 2155 N N . LYS A 1 268 ? -7.052 10.910 7.190 1.00 78.19 268 LYS A N 1
ATOM 2156 C CA . LYS A 1 268 ? -8.030 11.584 8.060 1.00 78.19 268 LYS A CA 1
ATOM 2157 C C . LYS A 1 268 ? -9.394 10.881 8.052 1.00 78.19 268 LYS A C 1
ATOM 2159 O O . LYS A 1 268 ? -9.961 10.634 9.112 1.00 78.19 268 LYS A O 1
ATOM 2164 N N . GLY A 1 269 ? -9.902 10.528 6.867 1.00 76.31 269 GLY A N 1
ATOM 2165 C CA . GLY A 1 269 ? -11.180 9.821 6.714 1.00 76.31 269 GLY A CA 1
ATOM 2166 C C . GLY A 1 269 ? -11.122 8.407 7.290 1.00 76.31 269 GLY A C 1
ATOM 2167 O O . GLY A 1 269 ? -11.961 8.035 8.105 1.00 76.31 269 GLY A O 1
ATOM 2168 N N . ILE A 1 270 ? -10.060 7.665 6.959 1.00 77.94 270 ILE A N 1
ATOM 2169 C CA . ILE A 1 270 ? -9.814 6.320 7.501 1.00 77.94 270 ILE A CA 1
ATOM 2170 C C . ILE A 1 270 ? -9.728 6.344 9.031 1.00 77.94 270 ILE A C 1
ATOM 2172 O O . ILE A 1 270 ? -10.278 5.463 9.689 1.00 77.94 270 ILE A O 1
ATOM 2176 N N . TYR A 1 271 ? -9.045 7.337 9.604 1.00 76.31 271 TYR A N 1
ATOM 2177 C CA . TYR A 1 271 ? -8.950 7.494 11.051 1.00 76.31 271 TYR A CA 1
ATOM 2178 C C . TYR A 1 271 ? -10.316 7.756 11.681 1.00 76.31 271 TYR A C 1
ATOM 2180 O O . TYR A 1 271 ? -10.632 7.130 12.686 1.00 76.31 271 TYR A O 1
ATOM 2188 N N . GLY A 1 272 ? -11.132 8.630 11.084 1.00 74.50 272 GLY A N 1
ATOM 2189 C CA . GLY A 1 272 ? -12.494 8.894 11.550 1.00 74.50 272 GLY A CA 1
ATOM 2190 C C . GLY A 1 272 ? -13.357 7.630 11.563 1.00 74.50 272 GLY A C 1
ATOM 2191 O O . GLY A 1 272 ? -13.933 7.295 12.597 1.00 74.50 272 GLY A O 1
ATOM 2192 N N . ASP A 1 273 ? -13.368 6.883 10.455 1.00 78.00 273 ASP A N 1
ATOM 2193 C CA . ASP A 1 273 ? -14.114 5.623 10.332 1.00 78.00 273 ASP A CA 1
ATOM 2194 C C . ASP A 1 273 ? -13.635 4.578 11.360 1.00 78.00 273 ASP A C 1
ATOM 2196 O O . ASP A 1 273 ? -14.436 3.869 11.976 1.00 78.00 273 ASP A O 1
ATOM 2200 N N . PHE A 1 274 ? -12.318 4.486 11.571 1.00 77.75 274 PHE A N 1
ATOM 2201 C CA . PHE A 1 274 ? -11.724 3.568 12.541 1.00 77.75 274 PHE A CA 1
ATOM 2202 C C . PHE A 1 274 ? -12.051 3.969 13.981 1.00 77.75 274 PHE A C 1
ATOM 2204 O O . PHE A 1 274 ? -12.465 3.123 14.773 1.00 77.75 274 PHE A O 1
ATOM 2211 N N . LYS A 1 275 ? -11.899 5.255 14.316 1.00 76.81 275 LYS A N 1
ATOM 2212 C CA . LYS A 1 275 ? -12.214 5.813 15.632 1.00 76.81 275 LYS A CA 1
ATOM 2213 C C . LYS A 1 275 ? -13.668 5.546 15.986 1.00 76.81 275 LYS A C 1
ATOM 2215 O O . LYS A 1 275 ? -13.928 4.983 17.040 1.00 76.81 275 LYS A O 1
ATOM 2220 N N . GLU A 1 276 ? -14.594 5.878 15.090 1.00 78.88 276 GLU A N 1
ATOM 2221 C CA . GLU A 1 276 ? -16.023 5.643 15.289 1.00 78.88 276 GLU A CA 1
ATOM 2222 C C . GLU A 1 276 ? -16.312 4.154 15.548 1.00 78.88 276 GLU A C 1
ATOM 2224 O O . GLU A 1 276 ? -16.982 3.801 16.521 1.00 78.88 276 GLU A O 1
ATOM 2229 N N . GLY A 1 277 ? -15.752 3.256 14.731 1.00 77.38 277 GLY A N 1
ATOM 2230 C CA . GLY A 1 277 ? -15.953 1.820 14.907 1.00 77.38 277 GLY A CA 1
ATOM 2231 C C . GLY A 1 277 ? -15.371 1.264 16.215 1.00 77.38 277 GLY A C 1
ATOM 2232 O O . GLY A 1 277 ? -16.003 0.402 16.832 1.00 77.38 277 GLY A O 1
ATOM 2233 N N . ILE A 1 278 ? -14.219 1.771 16.672 1.00 74.94 278 ILE A N 1
ATOM 2234 C CA . ILE A 1 278 ? -13.619 1.412 17.969 1.00 74.94 278 ILE A CA 1
ATOM 2235 C C . ILE A 1 278 ? -14.415 2.013 19.134 1.00 74.94 278 ILE A C 1
ATOM 2237 O O . ILE A 1 278 ? -14.605 1.343 20.148 1.00 74.94 278 ILE A O 1
ATOM 2241 N N . SER A 1 279 ? -14.969 3.217 18.985 1.00 76.38 279 SER A N 1
ATOM 2242 C CA . SER A 1 279 ? -15.884 3.803 19.969 1.00 76.38 279 SER A CA 1
ATOM 2243 C C . SER A 1 279 ? -17.141 2.955 20.146 1.00 76.38 279 SER A C 1
ATOM 2245 O O . SER A 1 279 ? -17.554 2.700 21.277 1.00 76.38 279 SER A O 1
ATOM 2247 N N . PHE A 1 280 ? -17.706 2.426 19.055 1.00 80.50 280 PHE A N 1
ATOM 2248 C CA . PHE A 1 280 ? -18.801 1.458 19.141 1.00 80.50 280 PHE A CA 1
ATOM 2249 C C . PHE A 1 280 ? -18.372 0.124 19.758 1.00 80.50 280 PHE A C 1
ATOM 2251 O O . PHE A 1 280 ? -19.175 -0.485 20.460 1.00 80.50 280 PHE A O 1
ATOM 2258 N N . LEU A 1 281 ? -17.133 -0.330 19.534 1.00 77.94 281 LEU A N 1
ATOM 2259 C CA . LEU A 1 281 ? -16.611 -1.570 20.121 1.00 77.94 281 LEU A CA 1
ATOM 2260 C C . LEU A 1 281 ? -16.517 -1.450 21.648 1.00 77.94 281 LEU A C 1
ATOM 2262 O O . LEU A 1 281 ? -16.951 -2.351 22.359 1.00 77.94 281 LEU A O 1
ATOM 2266 N N . GLY A 1 282 ? -15.970 -0.341 22.148 1.00 73.25 282 GLY A N 1
ATOM 2267 C CA . GLY A 1 282 ? -15.811 -0.113 23.584 1.00 73.25 282 GLY A CA 1
ATOM 2268 C C . GLY A 1 282 ? -17.049 0.451 24.285 1.00 73.25 282 GLY A C 1
ATOM 2269 O O . GLY A 1 282 ? -17.050 0.531 25.509 1.00 73.25 282 GLY A O 1
ATOM 2270 N N . GLY A 1 283 ? -18.111 0.812 23.558 1.00 74.00 283 GLY A N 1
ATOM 2271 C CA . GLY A 1 283 ? -19.358 1.313 24.143 1.00 74.00 283 GLY A CA 1
ATOM 2272 C C . GLY A 1 283 ? -19.921 0.366 25.211 1.00 74.00 283 GLY A C 1
ATOM 2273 O O . GLY A 1 283 ? -20.178 -0.804 24.938 1.00 74.00 283 GLY A O 1
ATOM 2274 N N . GLY A 1 284 ? -20.091 0.862 26.439 1.00 68.69 284 GLY A N 1
ATOM 2275 C CA . GLY A 1 284 ? -20.528 0.059 27.592 1.00 68.69 284 GLY A CA 1
ATOM 2276 C C . GLY A 1 284 ? -19.432 -0.780 28.270 1.00 68.69 284 GLY A C 1
ATOM 2277 O O . GLY A 1 284 ? -19.702 -1.377 29.306 1.00 68.69 284 GLY A O 1
ATOM 2278 N N . LEU A 1 285 ? -18.208 -0.803 27.725 1.00 70.94 285 LEU A N 1
ATOM 2279 C CA . LEU A 1 285 ? -17.034 -1.477 28.299 1.00 70.94 285 LEU A CA 1
ATOM 2280 C C . LEU A 1 285 ? -16.010 -0.473 28.847 1.00 70.94 285 LEU A C 1
ATOM 2282 O O . LEU A 1 285 ? -15.567 -0.608 29.984 1.00 70.94 285 LEU A O 1
ATOM 2286 N N . ILE A 1 286 ? -15.647 0.534 28.048 1.00 69.88 286 ILE A N 1
ATOM 2287 C CA . ILE A 1 286 ? -14.678 1.591 28.374 1.00 69.88 286 ILE A CA 1
ATOM 2288 C C . ILE A 1 286 ? -15.083 2.910 27.700 1.00 69.88 286 ILE A C 1
ATOM 2290 O O . ILE A 1 286 ? -15.727 2.916 26.649 1.00 69.88 286 ILE A O 1
ATOM 2294 N N . ASN A 1 287 ? -14.677 4.051 28.260 1.00 64.44 287 ASN A N 1
ATOM 2295 C CA . ASN A 1 287 ? -14.868 5.340 27.592 1.00 64.44 287 ASN A CA 1
ATOM 2296 C C . ASN A 1 287 ? -13.783 5.578 26.528 1.00 64.44 287 ASN A C 1
ATOM 2298 O O . ASN A 1 287 ? -12.821 6.309 26.740 1.00 64.44 287 ASN A O 1
ATOM 2302 N N . VAL A 1 288 ? -13.960 4.978 25.354 1.00 62.16 288 VAL A N 1
ATOM 2303 C CA . VAL A 1 288 ? -13.030 5.114 24.218 1.00 62.16 288 VAL A CA 1
ATOM 2304 C C . VAL A 1 288 ? -12.908 6.563 23.726 1.00 62.16 288 VAL A C 1
ATOM 2306 O O . VAL A 1 288 ? -11.838 6.986 23.283 1.00 62.16 288 VAL A O 1
ATOM 2309 N N . ASN A 1 289 ? -13.990 7.345 23.815 1.00 58.56 289 ASN A N 1
ATOM 2310 C CA . ASN A 1 289 ? -14.027 8.722 23.313 1.00 58.56 289 ASN A CA 1
ATOM 2311 C C . ASN A 1 289 ? -13.124 9.664 24.117 1.00 58.56 289 ASN A C 1
ATOM 2313 O O . ASN A 1 289 ? -12.611 10.625 23.554 1.00 58.56 289 ASN A O 1
ATOM 2317 N N . SER A 1 290 ? -12.886 9.379 25.402 1.00 58.31 290 SER A N 1
ATOM 2318 C CA . SER A 1 290 ? -11.892 10.115 26.197 1.00 58.31 290 SER A CA 1
ATOM 2319 C C . SER A 1 290 ? -10.441 9.769 25.848 1.00 58.31 290 SER A C 1
ATOM 2321 O O . SER A 1 290 ? -9.524 10.432 26.322 1.00 58.31 290 SER A O 1
ATOM 2323 N N . THR A 1 291 ? -10.222 8.738 25.030 1.00 61.44 291 THR A N 1
ATOM 2324 C CA . THR A 1 291 ? -8.903 8.134 24.817 1.00 61.44 291 THR A CA 1
ATOM 2325 C C . THR A 1 291 ? -8.366 8.352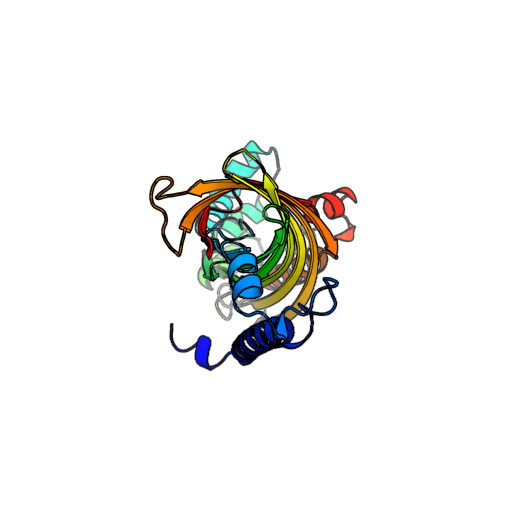 23.406 1.00 61.44 291 THR A C 1
ATOM 2327 O O . THR A 1 291 ? -7.163 8.528 23.229 1.00 61.44 291 THR A O 1
ATOM 2330 N N . LEU A 1 292 ? -9.238 8.351 22.392 1.00 66.88 292 LEU A N 1
ATOM 2331 C CA . LEU A 1 292 ? -8.855 8.635 21.010 1.00 66.88 292 LEU A CA 1
ATOM 2332 C C . LEU A 1 292 ? -9.150 10.109 20.673 1.00 66.88 292 LEU A C 1
ATOM 2334 O O . LEU A 1 292 ? -10.325 10.477 20.581 1.00 66.88 292 LEU A O 1
ATOM 2338 N N . PRO A 1 293 ? -8.123 10.957 20.475 1.00 69.19 293 PRO A N 1
ATOM 2339 C CA . PRO A 1 293 ? -8.315 12.364 20.120 1.00 69.19 293 PRO A CA 1
ATOM 2340 C C . PRO A 1 293 ? -9.044 12.536 18.777 1.00 69.19 293 PRO A C 1
ATOM 2342 O O . PRO A 1 293 ? -9.178 11.610 17.980 1.00 69.19 293 PRO A O 1
ATOM 2345 N N . GLU A 1 294 ? -9.598 13.720 18.518 1.00 76.38 294 GLU A N 1
ATOM 2346 C CA . GLU A 1 294 ? -10.070 14.058 17.167 1.00 76.38 294 GLU A CA 1
ATOM 2347 C C . GLU A 1 294 ? -8.880 14.299 16.242 1.00 76.38 294 GLU A C 1
ATOM 2349 O O . GLU A 1 294 ? -7.854 14.815 16.688 1.00 76.38 294 GLU A O 1
ATOM 2354 N N . TRP A 1 295 ? -9.013 13.987 14.949 1.00 73.31 295 TRP A N 1
ATOM 2355 C CA . TRP A 1 295 ? -7.913 14.212 14.001 1.00 73.31 295 TRP A CA 1
ATOM 2356 C C . TRP A 1 295 ? -7.445 15.674 14.011 1.00 73.31 295 TRP A C 1
ATOM 2358 O O . TRP A 1 295 ? -6.253 15.954 14.041 1.00 73.31 295 TRP A O 1
ATOM 2368 N N . ASP A 1 296 ? -8.401 16.600 14.086 1.00 79.25 296 ASP A N 1
ATOM 2369 C CA . ASP A 1 296 ? -8.148 18.044 14.085 1.00 79.25 296 ASP A CA 1
ATOM 2370 C C . ASP A 1 296 ? -7.522 18.567 15.389 1.00 79.25 296 ASP A C 1
ATOM 2372 O O . ASP A 1 296 ? -7.115 19.722 15.456 1.00 79.25 296 ASP A O 1
ATOM 2376 N N . SER A 1 297 ? -7.412 17.724 16.422 1.00 77.19 297 SER A N 1
ATOM 2377 C CA . SER A 1 297 ? -6.676 18.057 17.649 1.00 77.19 297 SER A CA 1
ATOM 2378 C C . SER A 1 297 ? -5.191 17.687 17.585 1.00 77.19 297 SER A C 1
ATOM 2380 O O . SER A 1 297 ? -4.419 18.094 18.455 1.00 77.19 297 SER A O 1
ATOM 2382 N N . PHE A 1 298 ? -4.765 16.933 16.565 1.00 74.00 298 PHE A N 1
ATOM 2383 C CA . PHE A 1 298 ? -3.350 16.659 16.353 1.00 74.00 298 PHE A CA 1
ATOM 2384 C C . PHE A 1 298 ? -2.602 17.904 15.874 1.00 74.00 298 PHE A C 1
ATOM 2386 O O . PHE A 1 298 ? -3.158 18.824 15.278 1.00 74.00 298 PHE A O 1
ATOM 2393 N N . SER A 1 299 ? -1.289 17.914 16.108 1.00 74.88 299 SER A N 1
ATOM 2394 C CA . SER A 1 299 ? -0.421 18.943 15.545 1.00 74.88 299 SER A CA 1
ATOM 2395 C C . SER A 1 299 ? -0.523 18.955 14.010 1.00 74.88 299 SER A C 1
ATOM 2397 O O . SER A 1 299 ? -0.537 17.875 13.412 1.00 74.88 299 SER A O 1
ATOM 2399 N N . PRO A 1 300 ? -0.472 20.129 13.350 1.00 75.62 300 PRO A N 1
ATOM 2400 C CA . PRO A 1 300 ? -0.477 20.227 11.885 1.00 75.62 300 PRO A CA 1
ATOM 2401 C C . PRO A 1 300 ? 0.610 19.389 11.190 1.00 75.62 300 PRO A C 1
ATOM 2403 O O . PRO A 1 300 ? 0.470 19.004 10.031 1.00 75.62 300 PRO A O 1
ATOM 2406 N N . TYR A 1 301 ? 1.696 19.056 11.897 1.00 72.50 301 TYR A N 1
ATOM 2407 C CA . TYR A 1 301 ? 2.745 18.174 11.383 1.00 72.50 301 TYR A CA 1
ATOM 2408 C C . TYR A 1 301 ? 2.263 16.742 11.107 1.00 72.50 301 TYR A C 1
ATOM 2410 O O . TYR A 1 301 ? 2.867 16.060 10.281 1.00 72.50 301 TYR A O 1
ATOM 2418 N N . VAL A 1 302 ? 1.184 16.277 11.745 1.00 71.44 302 VAL A N 1
ATOM 2419 C CA . VAL A 1 302 ? 0.632 14.932 11.514 1.00 71.44 302 VAL A CA 1
ATOM 2420 C C . VAL A 1 302 ? 0.103 14.796 10.089 1.00 71.44 302 VAL A C 1
ATOM 2422 O O . VAL A 1 302 ? 0.377 13.785 9.443 1.00 71.44 302 VAL A O 1
ATOM 2425 N N . ASP A 1 303 ? -0.552 15.821 9.543 1.00 69.69 303 ASP A N 1
ATOM 2426 C CA . ASP A 1 303 ? -1.004 15.811 8.146 1.00 69.69 303 ASP A CA 1
ATOM 2427 C C . ASP A 1 303 ? 0.174 15.743 7.171 1.00 69.69 303 ASP A C 1
ATOM 2429 O O . ASP A 1 303 ? 0.124 15.022 6.172 1.00 69.69 303 ASP A O 1
ATOM 2433 N N . ILE A 1 304 ? 1.274 16.435 7.481 1.00 72.94 304 ILE A N 1
ATOM 2434 C CA . ILE A 1 304 ? 2.493 16.400 6.667 1.00 72.94 304 ILE A CA 1
ATOM 2435 C C . ILE A 1 304 ? 3.113 15.003 6.715 1.00 72.94 304 ILE A C 1
ATOM 2437 O O . ILE A 1 304 ? 3.332 14.397 5.667 1.00 72.94 304 ILE A O 1
ATOM 2441 N N . ILE A 1 305 ? 3.357 14.471 7.916 1.00 72.44 305 ILE A N 1
ATOM 2442 C CA . ILE A 1 305 ? 4.026 13.180 8.125 1.00 72.44 305 ILE A CA 1
ATOM 2443 C C . ILE A 1 305 ? 3.214 12.041 7.516 1.00 72.44 305 ILE A C 1
ATOM 2445 O O . ILE A 1 305 ? 3.761 11.196 6.812 1.00 72.44 305 ILE A O 1
ATOM 2449 N N . THR A 1 306 ? 1.902 12.025 7.741 1.00 76.38 306 THR A N 1
ATOM 2450 C CA . THR A 1 306 ? 1.022 10.972 7.218 1.00 76.38 306 THR A CA 1
ATOM 2451 C C . THR A 1 306 ? 0.836 11.059 5.704 1.00 76.38 306 THR A C 1
ATOM 2453 O O . THR A 1 306 ? 0.387 10.089 5.091 1.00 76.38 306 THR A O 1
ATOM 2456 N N . SER A 1 307 ? 1.188 12.192 5.093 1.00 80.94 307 SER A N 1
ATOM 2457 C CA . SER A 1 307 ? 1.212 12.377 3.640 1.00 80.94 307 SER A CA 1
ATOM 2458 C C . SER A 1 307 ? 2.570 12.045 3.023 1.00 80.94 307 SER A C 1
ATOM 2460 O O . SER A 1 307 ? 2.666 11.953 1.802 1.00 80.94 307 SER A O 1
ATOM 2462 N N . LEU A 1 308 ? 3.620 11.804 3.813 1.00 78.75 308 LEU A N 1
ATOM 2463 C CA . LEU A 1 308 ? 4.890 11.316 3.282 1.00 78.75 308 LEU A CA 1
ATOM 2464 C C . LEU A 1 308 ? 4.749 9.864 2.821 1.00 78.75 308 LEU A C 1
ATOM 2466 O O . LEU A 1 308 ? 4.225 8.999 3.521 1.00 78.75 308 LEU A O 1
ATOM 2470 N N . ARG A 1 309 ? 5.274 9.584 1.632 1.00 83.31 309 ARG A N 1
ATOM 2471 C CA . ARG A 1 309 ? 5.375 8.239 1.074 1.00 83.31 309 ARG A CA 1
ATOM 2472 C C . ARG A 1 309 ? 6.837 7.833 1.087 1.00 83.31 309 ARG A C 1
ATOM 2474 O O . ARG A 1 309 ? 7.588 8.221 0.201 1.00 83.31 309 ARG A O 1
ATOM 2481 N N . ILE A 1 310 ? 7.244 7.092 2.109 1.00 79.62 310 ILE A N 1
ATOM 2482 C CA . ILE A 1 310 ? 8.627 6.636 2.263 1.00 79.62 310 ILE A CA 1
ATOM 2483 C C . ILE A 1 310 ? 8.629 5.116 2.303 1.00 79.62 310 ILE A C 1
ATOM 2485 O O . ILE A 1 310 ? 7.845 4.493 3.017 1.00 79.62 310 ILE A O 1
ATOM 2489 N N . SER A 1 311 ? 9.503 4.500 1.519 1.00 80.31 311 SER A N 1
ATOM 2490 C CA . SER A 1 311 ? 9.686 3.052 1.521 1.00 80.31 311 SER A CA 1
ATOM 2491 C C . SER A 1 311 ? 11.150 2.716 1.307 1.00 80.31 311 SER A C 1
ATOM 2493 O O . SER A 1 311 ? 11.787 3.257 0.408 1.00 80.31 311 SER A O 1
ATOM 2495 N N . ILE A 1 312 ? 11.672 1.810 2.128 1.00 81.12 312 ILE A N 1
ATOM 2496 C CA . ILE A 1 312 ? 13.017 1.249 1.992 1.00 81.12 312 ILE A CA 1
ATOM 2497 C C . ILE A 1 312 ? 12.844 -0.142 1.391 1.00 81.12 312 ILE A C 1
ATOM 2499 O O . ILE A 1 312 ? 12.001 -0.907 1.853 1.00 81.12 312 ILE A O 1
ATOM 2503 N N . PHE A 1 313 ? 13.598 -0.447 0.341 1.00 81.50 313 PHE A N 1
ATOM 2504 C CA . PHE A 1 313 ? 13.401 -1.649 -0.470 1.00 81.50 313 PHE A CA 1
ATOM 2505 C C . PHE A 1 313 ? 11.975 -1.818 -1.033 1.00 81.50 313 PHE A C 1
ATOM 2507 O O . PHE A 1 313 ? 11.365 -2.868 -0.855 1.00 81.50 313 PHE A O 1
ATOM 2514 N N . PRO A 1 314 ? 11.414 -0.817 -1.744 1.00 75.44 314 PRO A N 1
ATOM 2515 C CA . PRO A 1 314 ? 10.031 -0.875 -2.237 1.00 75.44 314 PRO A CA 1
ATOM 2516 C C . PRO A 1 314 ? 9.814 -1.899 -3.360 1.00 75.44 314 PRO A C 1
ATOM 2518 O O . PRO A 1 314 ? 8.674 -2.251 -3.670 1.00 75.44 314 PRO A O 1
ATOM 2521 N N . ARG A 1 315 ? 10.893 -2.358 -4.007 1.00 81.44 315 ARG A N 1
ATOM 2522 C CA . ARG A 1 315 ? 10.835 -3.286 -5.135 1.00 81.44 315 ARG A CA 1
ATOM 2523 C C . ARG A 1 315 ? 11.841 -4.407 -4.959 1.00 81.44 315 ARG A C 1
ATOM 2525 O O . ARG A 1 315 ? 13.022 -4.147 -4.750 1.00 81.44 315 ARG A O 1
ATOM 2532 N N . PHE A 1 316 ? 11.363 -5.633 -5.115 1.00 86.31 316 PHE A N 1
ATOM 2533 C CA . PHE A 1 316 ? 12.178 -6.807 -5.390 1.00 86.31 316 PHE A CA 1
ATOM 2534 C C . PHE A 1 316 ? 11.395 -7.672 -6.369 1.00 86.31 316 PHE A C 1
ATOM 2536 O O . PHE A 1 316 ? 10.277 -8.106 -6.078 1.00 86.31 316 PHE A O 1
ATOM 2543 N N . GLY A 1 317 ? 11.936 -7.848 -7.566 1.00 88.00 317 GLY A N 1
ATOM 2544 C CA . GLY A 1 317 ? 11.157 -8.399 -8.657 1.00 88.00 317 GLY A CA 1
ATOM 2545 C C . GLY A 1 317 ? 11.967 -8.772 -9.880 1.00 88.00 317 GLY A C 1
ATOM 2546 O O . GLY A 1 317 ? 13.196 -8.703 -9.896 1.00 88.00 317 GLY A O 1
ATOM 2547 N N . PHE A 1 318 ? 11.242 -9.160 -10.921 1.00 89.81 318 PHE A N 1
ATOM 2548 C CA . PHE A 1 318 ? 11.815 -9.573 -12.194 1.00 89.81 318 PHE A CA 1
ATOM 2549 C C . PHE A 1 318 ? 11.342 -8.647 -13.297 1.00 89.81 318 PHE A C 1
ATOM 2551 O O . PHE A 1 318 ? 10.169 -8.274 -13.339 1.00 89.81 318 PHE A O 1
ATOM 2558 N N . THR A 1 319 ? 12.243 -8.339 -14.219 1.00 88.50 319 THR A N 1
ATOM 2559 C CA . THR A 1 319 ? 11.923 -7.580 -15.419 1.00 88.50 319 THR A CA 1
ATOM 2560 C C . THR A 1 319 ? 12.340 -8.352 -16.649 1.00 88.50 319 THR A C 1
ATOM 2562 O O . THR A 1 319 ? 13.393 -8.980 -16.706 1.00 88.50 319 THR A O 1
ATOM 2565 N N . ILE A 1 320 ? 11.479 -8.313 -17.653 1.00 85.25 320 ILE A N 1
ATOM 2566 C CA . ILE A 1 320 ? 11.706 -8.921 -18.949 1.00 85.25 320 ILE A CA 1
ATOM 2567 C C . ILE A 1 320 ? 11.741 -7.801 -19.974 1.00 85.25 320 ILE A C 1
ATOM 2569 O O . ILE A 1 320 ? 10.759 -7.077 -20.133 1.00 85.25 320 ILE A O 1
ATOM 2573 N N . ARG A 1 321 ? 12.874 -7.659 -20.664 1.00 82.62 321 ARG A N 1
ATOM 2574 C CA . ARG A 1 321 ? 13.065 -6.680 -21.736 1.00 82.62 321 ARG A CA 1
ATOM 2575 C C . ARG A 1 321 ? 13.006 -7.355 -23.106 1.00 82.62 321 ARG A C 1
ATOM 2577 O O . ARG A 1 321 ? 13.726 -8.331 -23.330 1.00 82.62 321 ARG A O 1
ATOM 2584 N N . PHE A 1 322 ? 12.185 -6.803 -23.995 1.00 77.12 322 PHE A N 1
ATOM 2585 C CA . PHE A 1 322 ? 11.964 -7.228 -25.382 1.00 77.12 322 PHE A CA 1
ATOM 2586 C C . PHE A 1 322 ? 12.504 -6.170 -26.342 1.00 77.12 322 PHE A C 1
ATOM 2588 O O . PHE A 1 322 ? 12.318 -4.963 -26.054 1.00 77.12 322 PHE A O 1
#

pLDDT: mean 71.51, std 16.7, range [25.98, 92.38]

Sequence (322 aa):
MCRFVKDNFVFKIILYILIINFSIYLTAFSKTNLNNFFSGDFSTNEFLARKFAKERQLISVNLLPTHSVIFPNFINSFVKNIETFAGLAKINIGEDISKFLEYVDIKGSFWYVPSISYTFLFTRRVGLEAGISAQSITYTLNINKESAGNLMNKNGIGQFSGVVGGDTTFRASFVRVPFYIGLKVLLGMNYNIINTFKFGIESIISKVETVNGVTGIRTKRETTDTALYISYELGWSINLFPKKNWRVKPSIDFSLFEIGYYVKNVNKGIYGDFKEGISFLGGGLINVNSTLPEWDSFSPYVDIITSLRISIFPRFGFTIRF

Foldseek 3Di:
DPPVCVPPPVNVVVVVCVVVCVVCVVVCVVPPPVCVVDVDHCVVDVPVVVVQQQQFKKKWWFPFDLDPPCPQVSVVVCLLCVVVVCVVVVHDPDPLSNLVSVQKDKDKDKDWFIKIKMWGAPDSFKTKIKIKIKMKMKIKIKHFLVNLQVLCVVVVVDNVSVQQQTIKMKMKMKMKMKIWMWMWGQDDPLSFKIKIWIKIKIKIWIWIWIQARNVRDTDIDIDIDIWIKIKMWIWTWDFPCPPDPDSKTKIKIWTFKMKIFTPGDCVLVNLVSVLVSVCRSCVSRDNSVVPDDRPVPDDPVVNVVRGISIDGGSGTIMMMTD